Protein AF-A0A8J2T9N5-F1 (afdb_monomer_lite)

pLDDT: mean 73.43, std 16.18, range [31.66, 96.06]

Sequence (261 aa):
MRVSSAKEDLEKYGYVRDDDTFELPEDRPRGKMVYFAGVWIVTLEWVIHGGFSFPFLLLPSLWLIFFYEKMSIIDMVLIMLVHELYFMLIGFLTWTTTYELSYMCEDILKKVLEGVADADLSDGDVAWRKIAYKANLLRSRYEPFYSGSQCRRVFVREVVKPVEANSYKICYRHKEGRQGYGDFCVDKSNKILVQRAVNNYNKNPRVSETHAEDNGAEIPTPSSVLTVRNLLCFFAVIEVIVQMICVGLWYDPEIRRKAHQ

Structure (mmCIF, N/CA/C/O backbone):
data_AF-A0A8J2T9N5-F1
#
_entry.id   AF-A0A8J2T9N5-F1
#
loop_
_atom_site.group_PDB
_atom_site.id
_atom_site.type_symbol
_atom_site.label_atom_id
_atom_site.label_alt_id
_atom_site.label_comp_id
_atom_site.label_asym_id
_atom_site.label_entity_id
_atom_site.label_seq_id
_atom_site.pdbx_PDB_ins_code
_atom_site.Cartn_x
_atom_site.Cartn_y
_atom_site.Cartn_z
_atom_site.occupancy
_atom_site.B_iso_or_equiv
_atom_site.auth_seq_id
_atom_site.auth_comp_id
_atom_site.auth_asym_id
_atom_site.auth_atom_id
_atom_site.pdbx_PDB_model_num
ATOM 1 N N . MET A 1 1 ? -19.437 45.037 2.062 1.00 36.25 1 MET A N 1
ATOM 2 C CA . MET A 1 1 ? -19.114 43.885 1.193 1.00 36.25 1 MET A CA 1
ATOM 3 C C . MET A 1 1 ? -18.743 42.713 2.084 1.00 36.25 1 MET A C 1
ATOM 5 O O . MET A 1 1 ? -17.746 42.801 2.787 1.00 36.25 1 MET A O 1
ATOM 9 N N . ARG A 1 2 ? -19.597 41.683 2.153 1.00 32.22 2 ARG A N 1
ATOM 10 C CA . ARG A 1 2 ? -19.300 40.433 2.870 1.00 32.22 2 ARG A CA 1
ATOM 11 C C . ARG A 1 2 ? -18.356 39.608 2.008 1.00 32.22 2 ARG A C 1
ATOM 13 O O . ARG A 1 2 ? -18.688 39.310 0.868 1.00 32.22 2 ARG A O 1
ATOM 20 N N . VAL A 1 3 ? -17.208 39.252 2.565 1.00 40.59 3 VAL A N 1
ATOM 21 C CA . VAL A 1 3 ? -16.329 38.225 2.011 1.00 40.59 3 VAL A CA 1
ATOM 22 C C . VAL A 1 3 ? -16.942 36.883 2.417 1.00 40.59 3 VAL A C 1
ATOM 24 O O . VAL A 1 3 ? -16.758 36.443 3.550 1.00 40.59 3 VAL A O 1
ATOM 27 N N . SER A 1 4 ? -17.750 36.280 1.538 1.00 40.41 4 SER A N 1
ATOM 28 C CA . SER A 1 4 ? -18.239 34.908 1.718 1.00 40.41 4 SER A CA 1
ATOM 29 C C . SER A 1 4 ? -17.085 33.940 1.455 1.00 40.41 4 SER A C 1
ATOM 31 O O . SER A 1 4 ? -16.736 33.618 0.325 1.00 40.41 4 SER A O 1
ATOM 33 N N . SER A 1 5 ? -16.398 33.621 2.545 1.00 40.69 5 SER A N 1
ATOM 34 C CA . SER A 1 5 ? -15.847 32.316 2.896 1.00 40.69 5 SER A CA 1
ATOM 35 C C . SER A 1 5 ? -15.821 31.235 1.795 1.00 40.69 5 SER A C 1
ATOM 37 O O . SER A 1 5 ? -16.775 30.487 1.625 1.00 40.69 5 SER A O 1
ATOM 39 N N . ALA A 1 6 ? -14.642 30.992 1.210 1.00 45.41 6 ALA A N 1
ATOM 40 C CA . ALA A 1 6 ? -14.306 29.732 0.521 1.00 45.41 6 ALA A CA 1
ATOM 41 C C . ALA A 1 6 ? -14.442 28.477 1.425 1.00 45.41 6 ALA A C 1
ATOM 43 O O . ALA A 1 6 ? -14.307 27.343 0.970 1.00 45.41 6 ALA A O 1
ATOM 44 N N . LYS A 1 7 ? -14.696 28.678 2.726 1.00 40.88 7 LYS A N 1
ATOM 45 C CA . LYS A 1 7 ? -15.045 27.642 3.700 1.00 40.88 7 LYS A CA 1
ATOM 46 C C . LYS A 1 7 ? -16.514 27.204 3.569 1.00 40.88 7 LYS A C 1
ATOM 48 O O . LYS A 1 7 ? -16.787 26.038 3.814 1.00 40.88 7 LYS A O 1
ATOM 53 N N . GLU A 1 8 ? -17.421 28.091 3.141 1.00 38.88 8 GLU A N 1
ATOM 54 C CA . GLU A 1 8 ? -18.832 27.743 2.870 1.00 38.88 8 GLU A CA 1
ATOM 55 C C . GLU A 1 8 ? -18.965 26.909 1.584 1.00 38.88 8 GLU A C 1
ATOM 57 O O . GLU A 1 8 ? -19.809 26.019 1.500 1.00 38.88 8 GLU A O 1
ATOM 62 N N . ASP A 1 9 ? -18.076 27.117 0.609 1.00 33.59 9 ASP A N 1
ATOM 63 C CA . ASP A 1 9 ? -18.105 26.368 -0.654 1.00 33.59 9 ASP A CA 1
ATOM 64 C C . ASP A 1 9 ? -17.578 24.927 -0.521 1.00 33.59 9 ASP A C 1
ATOM 66 O O . ASP A 1 9 ? -17.985 24.046 -1.282 1.00 33.59 9 ASP A O 1
ATOM 70 N N . LEU A 1 10 ? -16.721 24.651 0.471 1.00 43.31 10 LEU A N 1
ATOM 71 C CA . LEU A 1 10 ? -16.249 23.293 0.782 1.00 43.31 10 LEU A CA 1
ATOM 72 C C . LEU A 1 10 ? -17.269 22.478 1.591 1.00 43.31 10 LEU A C 1
ATOM 74 O O . LEU A 1 10 ? -17.315 21.258 1.444 1.00 43.31 10 LEU A O 1
ATOM 78 N N . GLU A 1 11 ? -18.124 23.125 2.389 1.00 40.03 11 GLU A N 1
ATOM 79 C CA . GLU A 1 11 ? -19.228 22.451 3.093 1.00 40.03 11 GLU A CA 1
ATOM 80 C C . GLU A 1 11 ? -20.349 22.007 2.139 1.00 40.03 11 GLU A C 1
ATOM 82 O O . GLU A 1 11 ? -21.071 21.053 2.427 1.00 40.03 11 GLU A O 1
ATOM 87 N N . LYS A 1 12 ? -20.456 22.621 0.954 1.00 31.66 12 LYS A N 1
ATOM 88 C CA . LYS A 1 12 ? -21.505 22.307 -0.028 1.00 31.66 12 LYS A CA 1
ATOM 89 C C . LYS A 1 12 ? -21.291 20.992 -0.794 1.00 31.66 12 LYS A C 1
ATOM 91 O O . LYS A 1 12 ? -22.220 20.509 -1.436 1.00 31.66 12 LYS A O 1
ATOM 96 N N . TYR A 1 13 ? -20.106 20.383 -0.708 1.00 39.47 13 TYR A N 1
ATOM 97 C CA . TYR A 1 13 ? -19.820 19.072 -1.314 1.00 39.47 13 TYR A CA 1
ATOM 98 C C . TYR A 1 13 ? -20.003 17.887 -0.356 1.00 39.47 13 TYR A C 1
ATOM 100 O O . TYR A 1 13 ? -19.714 16.747 -0.720 1.00 39.47 13 TYR A O 1
ATOM 108 N N . GLY A 1 14 ? -20.557 18.121 0.836 1.00 38.50 14 GLY A N 1
ATOM 109 C CA . GLY A 1 14 ? -21.146 17.069 1.659 1.00 38.50 14 GLY A CA 1
ATOM 110 C C . GLY A 1 14 ? -22.472 16.606 1.062 1.00 38.50 14 GLY A C 1
ATOM 111 O O . GLY A 1 14 ? -23.532 16.896 1.609 1.00 38.50 14 GLY A O 1
ATOM 112 N N . TYR A 1 15 ? -22.435 15.917 -0.082 1.00 33.88 15 TYR A N 1
ATOM 113 C CA . TYR A 1 15 ? -23.596 15.173 -0.557 1.00 33.88 15 TYR A CA 1
ATOM 114 C C . TYR A 1 15 ? -23.937 14.161 0.541 1.00 33.88 15 TYR A C 1
ATOM 116 O O . TYR A 1 15 ? -23.160 13.240 0.803 1.00 33.88 15 TYR A O 1
ATOM 124 N N . VAL A 1 16 ? -25.066 14.365 1.223 1.00 40.50 16 VAL A N 1
ATOM 125 C CA . VAL A 1 16 ? -25.687 13.358 2.086 1.00 40.50 16 VAL A CA 1
ATOM 126 C C . VAL A 1 16 ? -26.150 12.249 1.146 1.00 40.50 16 VAL A C 1
ATOM 128 O O . VAL A 1 16 ? -27.266 12.252 0.637 1.00 40.50 16 VAL A O 1
ATOM 131 N N . ARG A 1 17 ? -25.208 11.372 0.800 1.00 42.66 17 ARG A N 1
ATOM 132 C CA . ARG A 1 17 ? -25.466 10.095 0.150 1.00 42.66 17 ARG A CA 1
ATOM 133 C C . ARG A 1 17 ? -26.239 9.273 1.172 1.00 42.66 17 ARG A C 1
ATOM 135 O O . ARG A 1 17 ? -25.797 9.197 2.318 1.00 42.66 17 ARG A O 1
ATOM 142 N N . ASP A 1 18 ? -27.393 8.751 0.768 1.00 39.16 18 ASP A N 1
ATOM 143 C CA . ASP A 1 18 ? -28.210 7.839 1.571 1.00 39.16 18 ASP A CA 1
ATOM 144 C C . ASP A 1 18 ? -27.295 6.842 2.304 1.00 39.16 18 ASP A C 1
ATOM 146 O O . ASP A 1 18 ? -26.401 6.261 1.678 1.00 39.16 18 ASP A O 1
ATOM 150 N N . ASP A 1 19 ? -27.484 6.687 3.621 1.00 49.34 19 ASP A N 1
ATOM 151 C CA . ASP A 1 19 ? -26.579 5.996 4.574 1.00 49.34 19 ASP A CA 1
ATOM 152 C C . ASP A 1 19 ? -26.359 4.496 4.233 1.00 49.34 19 ASP A C 1
ATOM 154 O O . ASP A 1 19 ? -25.530 3.823 4.847 1.00 49.34 19 ASP A O 1
ATOM 158 N N . ASP A 1 20 ? -27.028 4.003 3.184 1.00 51.78 20 ASP A N 1
ATOM 159 C CA . ASP A 1 20 ? -27.001 2.623 2.697 1.00 51.78 20 ASP A CA 1
ATOM 160 C C . ASP A 1 20 ? -26.169 2.401 1.416 1.00 51.78 20 ASP A C 1
ATOM 162 O O . ASP A 1 20 ? -25.975 1.257 1.006 1.00 51.78 20 ASP A O 1
ATOM 166 N N . THR A 1 21 ? -25.626 3.447 0.769 1.00 58.75 21 THR A N 1
ATOM 167 C CA . THR A 1 21 ? -24.806 3.286 -0.459 1.00 58.75 21 THR A CA 1
ATOM 168 C C . THR A 1 21 ? -23.447 3.986 -0.380 1.00 58.75 21 THR A C 1
ATOM 170 O O . THR A 1 21 ? -23.127 4.900 -1.141 1.00 58.75 21 THR A O 1
ATOM 173 N N . PHE A 1 22 ? -22.593 3.542 0.545 1.00 72.62 22 PHE A N 1
ATOM 174 C CA . PHE A 1 22 ? -21.178 3.930 0.558 1.00 72.62 22 PHE A CA 1
ATOM 175 C C . PHE A 1 22 ? -20.381 3.127 -0.482 1.00 72.62 22 PHE A C 1
ATOM 177 O O . PHE A 1 22 ? -20.233 1.907 -0.392 1.00 72.62 22 PHE A O 1
ATOM 184 N N . GLU A 1 23 ? -19.865 3.847 -1.475 1.00 85.94 23 GLU A N 1
ATOM 185 C CA . GLU A 1 23 ? -19.061 3.307 -2.571 1.00 85.94 23 GLU A CA 1
ATOM 186 C C . GLU A 1 23 ? -17.574 3.373 -2.214 1.00 85.94 23 GLU A C 1
ATOM 188 O O . GLU A 1 23 ? -17.035 4.443 -1.904 1.00 85.94 23 GLU A O 1
ATOM 193 N N . LEU A 1 24 ? -16.909 2.229 -2.273 1.00 87.62 24 LEU A N 1
ATOM 194 C CA . LEU A 1 24 ? -15.468 2.089 -2.133 1.00 87.62 24 LEU A CA 1
ATOM 195 C C . LEU A 1 24 ? -14.805 1.987 -3.513 1.00 87.62 24 LEU A C 1
ATOM 197 O O . LEU A 1 24 ? -15.474 1.729 -4.515 1.00 87.62 24 LEU A O 1
ATOM 201 N N . PRO A 1 25 ? -13.475 2.156 -3.600 1.00 85.38 25 PRO A N 1
ATOM 202 C CA . PRO A 1 25 ? -12.747 1.960 -4.852 1.00 85.38 25 PRO A CA 1
ATOM 203 C C . PRO A 1 25 ? -12.997 0.599 -5.514 1.00 85.38 25 PRO A C 1
ATOM 205 O O . PRO A 1 25 ? -12.910 0.500 -6.735 1.00 85.38 25 PRO A O 1
ATOM 208 N N . GLU A 1 26 ? -13.312 -0.442 -4.742 1.00 84.00 26 GLU A N 1
ATOM 209 C CA . GLU A 1 26 ? -13.671 -1.761 -5.271 1.00 84.00 26 GLU A CA 1
ATOM 210 C C . GLU A 1 26 ? -14.947 -1.783 -6.115 1.00 84.00 26 GLU A C 1
ATOM 212 O O . GLU A 1 26 ? -15.023 -2.558 -7.066 1.00 84.00 26 GLU A O 1
ATOM 217 N N . ASP A 1 27 ? -15.893 -0.886 -5.838 1.00 86.31 27 ASP A N 1
ATOM 218 C CA . ASP A 1 27 ? -17.178 -0.820 -6.537 1.00 86.31 27 ASP A CA 1
ATOM 219 C C . ASP A 1 27 ? -17.069 -0.056 -7.873 1.00 86.31 27 ASP A C 1
ATOM 221 O O . ASP A 1 27 ? -17.971 -0.100 -8.712 1.00 86.31 27 ASP A O 1
ATOM 225 N N . ARG A 1 28 ? -15.946 0.645 -8.100 1.00 84.31 28 ARG A N 1
ATOM 226 C CA . ARG A 1 28 ? -15.730 1.465 -9.297 1.00 84.31 28 ARG A CA 1
ATOM 227 C C . ARG A 1 28 ? -15.244 0.631 -10.482 1.00 84.31 28 ARG A C 1
ATOM 229 O O . ARG A 1 28 ? -14.341 -0.204 -10.335 1.00 84.31 28 ARG A O 1
ATOM 236 N N . PRO A 1 29 ? -15.702 0.928 -11.711 1.00 76.50 29 PRO A N 1
ATOM 237 C CA . PRO A 1 29 ? -15.145 0.309 -12.907 1.00 76.50 29 PRO A CA 1
ATOM 238 C C . PRO A 1 29 ? -13.651 0.641 -13.019 1.00 76.50 29 PRO A C 1
ATOM 240 O O . PRO A 1 29 ? -13.253 1.803 -12.969 1.00 76.50 29 PRO A O 1
ATOM 243 N N . ARG A 1 30 ? -12.807 -0.393 -13.171 1.00 74.81 30 ARG A N 1
ATOM 244 C CA . ARG A 1 30 ? -11.328 -0.289 -13.159 1.00 74.81 30 ARG A CA 1
ATOM 245 C C . ARG A 1 30 ? -10.743 0.277 -11.855 1.00 74.81 30 ARG A C 1
ATOM 247 O O . ARG A 1 30 ? -9.563 0.631 -11.826 1.00 74.81 30 ARG A O 1
ATOM 254 N N . GLY A 1 31 ? -11.526 0.318 -10.777 1.00 72.69 31 GLY A N 1
ATOM 255 C CA . GLY A 1 31 ? -11.154 0.956 -9.519 1.00 72.69 31 GLY A CA 1
ATOM 256 C C . GLY A 1 31 ? -9.869 0.401 -8.917 1.00 72.69 31 GLY A C 1
ATOM 257 O O . GLY A 1 31 ? -9.073 1.161 -8.386 1.00 72.69 31 GLY A O 1
ATOM 258 N N . LYS A 1 32 ? -9.586 -0.891 -9.120 1.00 76.44 32 LYS A N 1
ATOM 259 C CA . LYS A 1 32 ? -8.343 -1.536 -8.672 1.00 76.44 32 LYS A CA 1
ATOM 260 C C . LYS A 1 32 ? -7.095 -0.903 -9.293 1.00 76.44 32 LYS A C 1
ATOM 262 O O . LYS A 1 32 ? -6.184 -0.499 -8.581 1.00 76.44 32 LYS A O 1
ATOM 267 N N . MET A 1 33 ? -7.062 -0.778 -10.621 1.00 72.31 33 MET A N 1
ATOM 268 C CA . MET A 1 33 ? -5.912 -0.209 -11.333 1.00 72.31 33 MET A CA 1
ATOM 269 C C . MET A 1 33 ? -5.753 1.284 -11.032 1.00 72.31 33 MET A C 1
ATOM 271 O O . MET A 1 33 ? -4.644 1.741 -10.770 1.00 72.31 33 MET A O 1
ATOM 275 N N . VAL A 1 34 ? -6.865 2.026 -11.028 1.00 77.38 34 VAL A N 1
ATOM 276 C CA . VAL A 1 34 ? -6.880 3.468 -10.740 1.00 77.38 34 VAL A CA 1
ATOM 277 C C . VAL A 1 34 ? -6.414 3.746 -9.313 1.00 77.38 34 VAL A C 1
ATOM 279 O O . VAL A 1 34 ? -5.605 4.645 -9.106 1.00 77.38 34 VAL A O 1
ATOM 282 N N . TYR A 1 35 ? -6.862 2.943 -8.348 1.00 80.12 35 TYR A N 1
ATOM 283 C CA . TYR A 1 35 ? -6.445 3.034 -6.955 1.00 80.12 35 TYR A CA 1
ATOM 284 C C . TYR A 1 35 ? -4.931 2.851 -6.810 1.00 80.12 35 TYR A C 1
ATOM 286 O O . TYR A 1 35 ? -4.251 3.742 -6.305 1.00 80.12 35 TYR A O 1
ATOM 294 N N . PHE A 1 36 ? -4.373 1.741 -7.307 1.00 77.44 36 PHE A N 1
ATOM 295 C CA . PHE A 1 36 ? -2.941 1.465 -7.147 1.00 77.44 36 PHE A CA 1
ATOM 296 C C . PHE A 1 36 ? -2.065 2.470 -7.898 1.00 77.44 36 PHE A C 1
ATOM 298 O O . PHE A 1 36 ? -1.080 2.947 -7.339 1.00 77.44 36 PHE A O 1
ATOM 305 N N . ALA A 1 37 ? -2.429 2.835 -9.130 1.00 75.75 37 ALA A N 1
ATOM 306 C CA . ALA A 1 37 ? -1.701 3.852 -9.886 1.00 75.75 37 ALA A CA 1
ATOM 307 C C . ALA A 1 37 ? -1.764 5.222 -9.193 1.00 75.75 37 ALA A C 1
ATOM 309 O O . ALA A 1 37 ? -0.743 5.893 -9.063 1.00 75.75 37 ALA A O 1
ATOM 310 N N . GLY A 1 38 ? -2.941 5.615 -8.697 1.00 77.38 38 GLY A N 1
ATOM 311 C CA . GLY A 1 38 ? -3.137 6.871 -7.979 1.00 77.38 38 GLY A CA 1
ATOM 312 C C . GLY A 1 38 ? -2.298 6.943 -6.708 1.00 77.38 38 GLY A C 1
ATOM 313 O O . GLY A 1 38 ? -1.594 7.929 -6.497 1.00 77.38 38 GLY A O 1
ATOM 314 N N . VAL A 1 39 ? -2.299 5.881 -5.899 1.00 77.00 39 VAL A N 1
ATOM 315 C CA . VAL A 1 39 ? -1.463 5.830 -4.696 1.00 77.00 39 VAL A CA 1
ATOM 316 C C . VAL A 1 39 ? 0.018 5.901 -5.076 1.00 77.00 39 VAL A C 1
ATOM 318 O O . VAL A 1 39 ? 0.712 6.749 -4.532 1.00 77.00 39 VAL A O 1
ATOM 321 N N . TRP A 1 40 ? 0.488 5.109 -6.046 1.00 77.50 40 TRP A N 1
ATOM 322 C CA . TRP A 1 40 ? 1.894 5.107 -6.478 1.00 77.50 40 TRP A CA 1
ATOM 323 C C . TRP A 1 40 ? 2.386 6.480 -6.961 1.00 77.50 40 TRP A C 1
ATOM 325 O O . TRP A 1 40 ? 3.508 6.888 -6.651 1.00 77.50 40 TRP A O 1
ATOM 335 N N . ILE A 1 41 ? 1.533 7.219 -7.680 1.00 77.50 41 ILE A N 1
ATOM 336 C CA . ILE A 1 41 ? 1.821 8.578 -8.156 1.00 77.50 41 ILE A CA 1
ATOM 337 C C . ILE A 1 41 ? 1.881 9.566 -6.986 1.00 77.50 41 ILE A C 1
ATOM 339 O O . ILE A 1 41 ? 2.843 10.328 -6.857 1.00 77.50 41 ILE A O 1
ATOM 343 N N . VAL A 1 42 ? 0.861 9.562 -6.124 1.00 76.31 42 VAL A N 1
ATOM 344 C CA . VAL A 1 42 ? 0.709 10.551 -5.044 1.00 76.31 42 VAL A CA 1
ATOM 345 C C . VAL A 1 42 ? 1.757 10.369 -3.951 1.00 76.31 42 VAL A C 1
ATOM 347 O O . VAL A 1 42 ? 2.189 11.344 -3.335 1.00 76.31 42 VAL A O 1
ATOM 350 N N . THR A 1 43 ? 2.201 9.139 -3.714 1.00 71.50 43 THR A N 1
ATOM 351 C CA . THR A 1 43 ? 3.192 8.835 -2.681 1.00 71.50 43 THR A CA 1
ATOM 352 C C . THR A 1 43 ? 4.632 9.049 -3.140 1.00 71.50 43 THR A C 1
ATOM 354 O O . THR A 1 43 ? 5.545 8.876 -2.335 1.00 71.50 43 THR A O 1
ATOM 357 N N . LEU A 1 44 ? 4.831 9.484 -4.393 1.00 75.31 44 LEU A N 1
ATOM 358 C CA . LEU A 1 44 ? 6.130 9.755 -5.017 1.00 75.31 44 LEU A CA 1
ATOM 359 C C . LEU A 1 44 ? 7.071 8.542 -5.078 1.00 75.31 44 LEU A C 1
ATOM 361 O O . LEU A 1 44 ? 8.257 8.702 -5.347 1.00 75.31 44 LEU A O 1
ATOM 365 N N . GLU A 1 45 ? 6.569 7.321 -4.890 1.00 74.50 45 GLU A N 1
ATOM 366 C CA . GLU A 1 45 ? 7.391 6.105 -5.010 1.00 74.50 45 GLU A CA 1
ATOM 367 C C . GLU A 1 45 ? 7.898 5.917 -6.444 1.00 74.50 45 GLU A C 1
ATOM 369 O O . GLU A 1 45 ? 8.976 5.375 -6.676 1.00 74.50 45 GLU A O 1
ATOM 374 N N . TRP A 1 46 ? 7.160 6.442 -7.421 1.00 76.50 46 TRP A N 1
ATOM 375 C CA . TRP A 1 46 ? 7.590 6.493 -8.812 1.00 76.50 46 TRP A CA 1
ATOM 376 C C . TRP A 1 46 ? 8.876 7.308 -9.019 1.00 76.50 46 TRP A C 1
ATOM 378 O O . TRP A 1 46 ? 9.627 7.005 -9.939 1.00 76.50 46 TRP A O 1
ATOM 388 N N . VAL A 1 47 ? 9.180 8.293 -8.160 1.00 78.12 47 VAL A N 1
ATOM 389 C CA . VAL A 1 47 ? 10.400 9.119 -8.265 1.00 78.12 47 VAL A CA 1
ATOM 390 C C . VAL A 1 47 ? 11.648 8.279 -8.021 1.00 78.12 47 VAL A C 1
ATOM 392 O O . VAL A 1 47 ? 12.679 8.518 -8.640 1.00 78.12 47 VAL A O 1
ATOM 395 N N . ILE A 1 48 ? 11.557 7.267 -7.154 1.00 73.38 48 ILE A N 1
ATOM 396 C CA . ILE A 1 48 ? 12.648 6.316 -6.931 1.00 73.38 48 ILE A CA 1
ATOM 397 C C . ILE A 1 48 ? 12.917 5.566 -8.237 1.00 73.38 48 ILE A C 1
ATOM 399 O O . ILE A 1 48 ? 14.050 5.524 -8.704 1.00 73.38 48 ILE A O 1
ATOM 403 N N . HIS A 1 49 ? 11.874 5.030 -8.866 1.00 71.38 49 HIS A N 1
ATOM 404 C CA . HIS A 1 49 ? 12.017 4.226 -10.076 1.00 71.38 49 HIS A CA 1
ATOM 405 C C . HIS A 1 49 ? 12.425 5.046 -11.308 1.00 71.38 49 HIS A C 1
ATOM 407 O O . HIS A 1 49 ? 13.359 4.637 -11.991 1.00 71.38 49 HIS A O 1
ATOM 413 N N . GLY A 1 50 ? 11.811 6.210 -11.537 1.00 71.50 50 GLY A N 1
ATOM 414 C CA . GLY A 1 50 ? 12.176 7.117 -12.633 1.00 71.50 50 GLY A CA 1
ATOM 415 C C . GLY A 1 50 ? 13.511 7.845 -12.413 1.00 71.50 50 GLY A C 1
ATOM 416 O O . GLY A 1 50 ? 14.214 8.214 -13.347 1.00 71.50 50 GLY A O 1
ATOM 417 N N . GLY A 1 51 ? 13.918 8.044 -11.156 1.00 73.69 51 GLY A N 1
ATOM 418 C CA . GLY A 1 51 ? 15.241 8.578 -10.834 1.00 73.69 51 GLY A CA 1
ATOM 419 C C . GLY A 1 51 ? 16.348 7.548 -11.061 1.00 73.69 51 GLY A C 1
ATOM 420 O O . GLY A 1 51 ? 17.398 7.875 -11.614 1.00 73.69 51 GLY A O 1
ATOM 421 N N . PHE A 1 52 ? 16.116 6.295 -10.653 1.00 68.81 52 PHE A N 1
ATOM 422 C CA . PHE A 1 52 ? 17.078 5.210 -10.846 1.00 68.81 52 PHE A CA 1
ATOM 423 C C . PHE A 1 52 ? 17.154 4.713 -12.288 1.00 68.81 52 PHE A C 1
ATOM 425 O O . PHE A 1 52 ? 18.206 4.201 -12.652 1.00 68.81 52 PHE A O 1
ATOM 432 N N . SER A 1 53 ? 16.113 4.860 -13.110 1.00 71.25 53 SER A N 1
ATOM 433 C CA . SER A 1 53 ? 16.168 4.510 -14.535 1.00 71.25 53 SER A CA 1
ATOM 434 C C . SER A 1 53 ? 17.121 5.423 -15.305 1.00 71.25 53 SER A C 1
ATOM 436 O O . SER A 1 53 ? 17.889 4.939 -16.131 1.00 71.25 53 SER A O 1
ATOM 438 N N . PHE A 1 54 ? 17.162 6.721 -14.988 1.00 67.38 54 PHE A N 1
ATOM 439 C CA . PHE A 1 54 ? 17.888 7.721 -15.775 1.00 67.38 54 PHE A CA 1
ATOM 440 C C . PHE A 1 54 ? 19.357 7.354 -16.098 1.00 67.38 54 PHE A C 1
ATOM 442 O O . PHE A 1 54 ? 19.721 7.410 -17.272 1.00 67.38 54 PHE A O 1
ATOM 449 N N . PRO A 1 55 ? 20.210 6.899 -15.153 1.00 65.94 55 PRO A N 1
ATOM 450 C CA . PRO A 1 55 ? 21.580 6.476 -15.469 1.00 65.94 55 PRO A CA 1
ATOM 451 C C . PRO A 1 55 ? 21.657 5.230 -16.365 1.00 65.94 55 PRO A C 1
ATOM 453 O O . PRO A 1 55 ? 22.543 5.153 -17.218 1.00 65.94 55 PRO A O 1
ATOM 456 N N . PHE A 1 56 ? 20.732 4.276 -16.200 1.00 65.06 56 PHE A N 1
ATOM 457 C CA . PHE A 1 56 ? 20.658 3.072 -17.038 1.00 65.06 56 PHE A CA 1
ATOM 458 C C . PHE A 1 56 ? 20.200 3.388 -18.464 1.00 65.06 56 PHE A C 1
ATOM 460 O O . PHE A 1 56 ? 20.582 2.677 -19.384 1.00 65.06 56 PHE A O 1
ATOM 467 N N . LEU A 1 57 ? 19.434 4.465 -18.665 1.00 65.75 57 LEU A N 1
ATOM 468 C CA . LEU A 1 57 ? 18.959 4.899 -19.984 1.00 65.75 57 LEU A CA 1
ATOM 469 C C . LEU A 1 57 ? 19.935 5.825 -20.700 1.00 65.75 57 LEU A C 1
ATOM 471 O O . LEU A 1 57 ? 20.085 5.761 -21.924 1.00 65.75 57 LEU A O 1
ATOM 475 N N . LEU A 1 58 ? 20.600 6.696 -19.942 1.00 65.50 58 LEU A N 1
ATOM 476 C CA . LEU A 1 58 ? 21.487 7.709 -20.491 1.00 65.50 58 LEU A CA 1
ATOM 477 C C . LEU A 1 58 ? 22.757 7.079 -21.070 1.00 65.50 58 LEU A C 1
ATOM 479 O O . LEU A 1 58 ? 23.185 7.466 -22.151 1.00 65.50 58 LEU A O 1
ATOM 483 N N . LEU A 1 59 ? 23.354 6.095 -20.389 1.00 67.94 59 LEU A N 1
ATOM 484 C CA . LEU A 1 59 ? 24.637 5.515 -20.802 1.00 67.94 59 LEU A CA 1
ATOM 485 C C . LEU A 1 59 ? 24.569 4.767 -22.152 1.00 67.94 59 LEU A C 1
ATOM 487 O O . LEU A 1 59 ? 25.404 5.059 -23.012 1.00 67.94 59 LEU A O 1
ATOM 491 N N . PRO A 1 60 ? 23.586 3.882 -22.412 1.00 6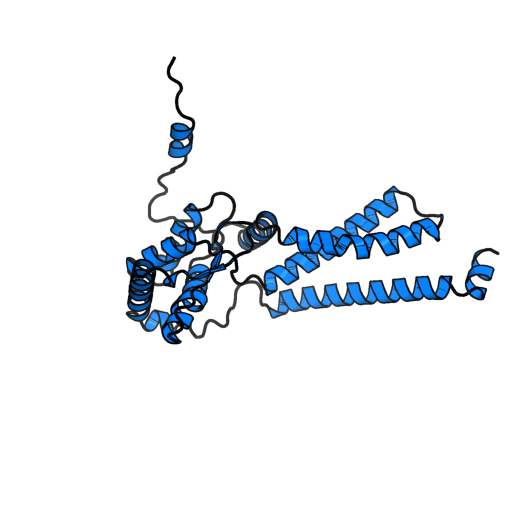6.38 60 PRO A N 1
ATOM 492 C CA . PRO A 1 60 ? 23.457 3.209 -23.707 1.00 66.38 60 PRO A CA 1
ATOM 493 C C . PRO A 1 60 ? 23.015 4.159 -24.826 1.00 66.38 60 PRO A C 1
ATOM 495 O O . PRO A 1 60 ? 23.497 4.053 -25.952 1.00 66.38 60 PRO A O 1
ATOM 498 N N . SER A 1 61 ? 22.148 5.131 -24.517 1.00 66.00 61 SER A N 1
ATOM 499 C CA . SER A 1 61 ? 21.690 6.130 -25.492 1.00 66.00 61 SER A CA 1
ATOM 500 C C . SER A 1 61 ? 22.823 7.068 -25.913 1.00 66.00 61 SER A C 1
ATOM 502 O O . SER A 1 61 ? 23.002 7.323 -27.100 1.00 66.00 61 SER A O 1
ATOM 504 N N . LEU A 1 62 ? 23.643 7.532 -24.962 1.00 64.62 62 LEU A N 1
ATOM 505 C CA . LEU A 1 62 ? 24.860 8.291 -25.257 1.00 64.62 62 LEU A CA 1
ATOM 506 C C . LEU A 1 62 ? 25.860 7.444 -26.047 1.00 64.62 62 LEU A C 1
ATOM 508 O O . LEU A 1 62 ? 26.458 7.953 -26.989 1.00 64.62 62 LEU A O 1
ATOM 512 N N . TRP A 1 63 ? 26.016 6.156 -25.725 1.00 66.19 63 TRP A N 1
ATOM 513 C CA . TRP A 1 63 ? 26.873 5.253 -26.499 1.00 66.19 63 TRP A CA 1
ATOM 514 C C . TRP A 1 63 ? 26.417 5.139 -27.961 1.00 66.19 63 TRP A C 1
ATOM 516 O O . TRP A 1 63 ? 27.238 5.284 -28.867 1.00 66.19 63 TRP A O 1
ATOM 526 N N . LEU A 1 64 ? 25.112 4.969 -28.202 1.00 64.50 64 LEU A N 1
ATOM 527 C CA . LEU A 1 64 ? 24.548 4.942 -29.553 1.00 64.50 64 LEU A CA 1
ATOM 528 C C . LEU A 1 64 ? 24.804 6.253 -30.311 1.00 64.50 64 LEU A C 1
ATOM 530 O O . LEU A 1 64 ? 25.112 6.203 -31.491 1.00 64.50 64 LEU A O 1
ATOM 534 N N . ILE A 1 65 ? 24.760 7.411 -29.652 1.00 62.28 65 ILE A N 1
ATOM 535 C CA . ILE A 1 65 ? 25.047 8.711 -30.288 1.00 62.28 65 ILE A CA 1
ATOM 536 C C . ILE A 1 65 ? 26.536 8.884 -30.591 1.00 62.28 65 ILE A C 1
ATOM 538 O O . ILE A 1 65 ? 26.896 9.331 -31.676 1.00 62.28 65 ILE A O 1
ATOM 542 N N . PHE A 1 66 ? 27.407 8.559 -29.631 1.00 60.88 66 PHE A N 1
ATOM 543 C CA . PHE A 1 66 ? 28.847 8.794 -29.760 1.00 60.88 66 PHE A CA 1
ATOM 544 C C . PHE A 1 66 ? 29.527 7.828 -30.732 1.00 60.88 66 PHE A C 1
ATOM 546 O O . PHE A 1 66 ? 30.562 8.176 -31.295 1.00 60.88 66 PHE A O 1
ATOM 553 N N . PHE A 1 67 ? 28.981 6.624 -30.917 1.00 58.16 67 PHE A N 1
ATOM 554 C CA . PHE A 1 67 ? 29.619 5.585 -31.730 1.00 58.16 67 PHE A CA 1
ATOM 555 C C . PHE A 1 67 ? 28.795 5.133 -32.936 1.00 58.16 67 PHE A C 1
ATOM 557 O O . PHE A 1 67 ? 29.371 4.632 -33.899 1.00 58.16 67 PHE A O 1
ATOM 564 N N . TYR A 1 68 ? 27.477 5.330 -32.920 1.00 61.69 68 TYR A N 1
ATOM 565 C CA . TYR A 1 68 ? 26.577 4.975 -34.012 1.00 61.69 68 TYR A CA 1
ATOM 566 C C . TYR A 1 68 ? 26.011 6.261 -34.632 1.00 61.69 68 TYR A C 1
ATOM 568 O O . TYR A 1 68 ? 24.868 6.648 -34.409 1.00 61.69 68 TYR A O 1
ATOM 576 N N . GLU A 1 69 ? 26.835 6.919 -35.451 1.00 59.69 69 GLU A N 1
ATOM 577 C CA . GLU A 1 69 ? 26.636 8.228 -36.115 1.00 59.69 69 GLU A CA 1
ATOM 578 C C . GLU A 1 69 ? 25.349 8.374 -36.976 1.00 59.69 69 GLU A C 1
ATOM 580 O O . GLU A 1 69 ? 25.162 9.364 -37.678 1.00 59.69 69 GLU A O 1
ATOM 585 N N . LYS A 1 70 ? 24.454 7.378 -36.961 1.00 63.50 70 LYS A N 1
ATOM 586 C CA . LYS A 1 70 ? 23.266 7.248 -37.816 1.00 63.50 70 LYS A CA 1
ATOM 587 C C . LYS A 1 70 ? 21.921 7.453 -37.114 1.00 63.50 70 LYS A C 1
ATOM 589 O O . LYS A 1 70 ? 20.906 7.420 -37.806 1.00 63.50 70 LYS A O 1
ATOM 594 N N . MET A 1 71 ? 21.865 7.637 -35.793 1.00 67.44 71 MET A N 1
ATOM 595 C CA . MET A 1 71 ? 20.582 7.861 -35.108 1.00 67.44 71 MET A CA 1
ATOM 596 C C . MET A 1 71 ? 20.206 9.338 -35.027 1.00 67.44 71 MET A C 1
ATOM 598 O O . MET A 1 71 ? 21.009 10.178 -34.621 1.00 67.44 71 MET A O 1
ATOM 602 N N . SER A 1 72 ? 18.958 9.653 -35.383 1.00 78.38 72 SER A N 1
ATOM 603 C CA . SER A 1 72 ? 18.424 10.998 -35.203 1.00 78.38 72 SER A CA 1
ATOM 604 C C . SER A 1 72 ? 18.119 11.276 -33.727 1.00 78.38 72 SER A C 1
ATOM 606 O O . SER A 1 72 ? 17.863 10.367 -32.934 1.00 78.38 72 SER A O 1
ATOM 608 N N . ILE A 1 73 ? 18.082 12.559 -33.356 1.00 77.19 73 ILE A N 1
ATOM 609 C CA . ILE A 1 73 ? 17.680 12.994 -32.007 1.00 77.19 73 ILE A CA 1
ATOM 610 C C . ILE A 1 73 ? 16.259 12.505 -31.674 1.00 77.19 73 ILE A C 1
ATOM 612 O O . ILE A 1 73 ? 15.974 12.178 -30.525 1.00 77.19 73 ILE A O 1
ATOM 616 N N . ILE A 1 74 ? 15.368 12.427 -32.669 1.00 80.56 74 ILE A N 1
ATOM 617 C CA . ILE A 1 74 ? 13.988 11.963 -32.476 1.00 80.56 74 ILE A CA 1
ATOM 618 C C . ILE A 1 74 ? 13.977 10.481 -32.093 1.00 80.56 74 ILE A C 1
ATOM 620 O O . ILE A 1 74 ? 13.324 10.113 -31.117 1.00 80.56 74 ILE A O 1
ATOM 624 N N . ASP A 1 75 ? 14.734 9.653 -32.814 1.00 77.31 75 ASP A N 1
ATOM 625 C CA . ASP A 1 75 ? 14.826 8.216 -32.537 1.00 77.31 75 ASP A CA 1
ATOM 626 C C . ASP A 1 75 ? 15.429 7.963 -31.151 1.00 77.31 75 ASP A C 1
ATOM 628 O O . ASP A 1 75 ? 14.928 7.137 -30.391 1.00 77.31 75 ASP A O 1
ATOM 632 N N . MET A 1 76 ? 16.443 8.747 -30.774 1.00 73.62 76 MET A N 1
ATOM 6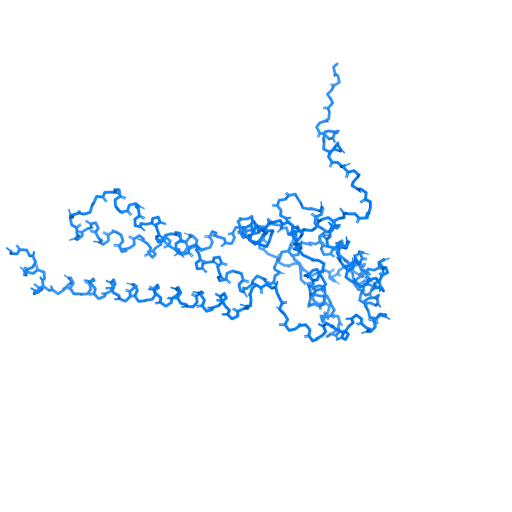33 C CA . MET A 1 76 ? 17.034 8.712 -29.436 1.00 73.62 76 MET A CA 1
ATOM 634 C C . MET A 1 76 ? 15.999 9.028 -28.350 1.00 73.62 76 MET A C 1
ATOM 636 O O . MET A 1 76 ? 15.873 8.281 -27.380 1.00 73.62 76 MET A O 1
ATOM 640 N N . VAL A 1 77 ? 15.254 10.126 -28.494 1.00 78.81 77 VAL A N 1
ATOM 641 C CA . VAL A 1 77 ? 14.229 10.520 -27.516 1.00 78.81 77 VAL A CA 1
ATOM 642 C C . VAL A 1 77 ? 13.141 9.455 -27.412 1.00 78.81 77 VAL A C 1
ATOM 644 O O . VAL A 1 77 ? 12.708 9.142 -26.305 1.00 78.81 77 VAL A O 1
ATOM 647 N N . LEU A 1 78 ? 12.734 8.858 -28.534 1.00 81.81 78 LEU A N 1
ATOM 648 C CA . LEU A 1 78 ? 11.743 7.786 -28.549 1.00 81.81 78 LEU A CA 1
ATOM 649 C C . LEU A 1 78 ? 12.245 6.543 -27.804 1.00 81.81 78 LEU A C 1
ATOM 651 O O . LEU A 1 78 ? 11.520 5.997 -26.975 1.00 81.81 78 LEU A O 1
ATOM 655 N N . ILE A 1 79 ? 13.488 6.124 -28.056 1.00 77.44 79 ILE A N 1
ATOM 656 C CA . ILE A 1 79 ? 14.124 4.996 -27.365 1.00 77.44 79 ILE A CA 1
ATOM 657 C C . ILE A 1 79 ? 14.177 5.272 -25.863 1.00 77.44 79 ILE A C 1
ATOM 659 O O . ILE A 1 79 ? 13.685 4.455 -25.087 1.00 77.44 79 ILE A O 1
ATOM 663 N N . MET A 1 80 ? 14.683 6.434 -25.444 1.00 76.31 80 MET A N 1
ATOM 664 C CA . MET A 1 80 ? 14.728 6.803 -24.026 1.00 76.31 80 MET A CA 1
ATOM 665 C C . MET A 1 80 ? 13.336 6.798 -23.387 1.00 76.31 80 MET A C 1
ATOM 667 O O . MET A 1 80 ? 13.181 6.278 -22.287 1.00 76.31 80 MET A O 1
ATOM 671 N N . LEU A 1 81 ? 12.315 7.315 -24.076 1.00 82.50 81 LEU A N 1
ATOM 672 C CA . LEU A 1 81 ? 10.939 7.330 -23.578 1.00 82.50 81 LEU A CA 1
ATOM 673 C C . LEU A 1 81 ? 10.377 5.912 -23.404 1.00 82.50 81 LEU A C 1
ATOM 675 O O . LEU A 1 81 ? 9.755 5.622 -22.385 1.00 82.50 81 LEU A O 1
ATOM 679 N N . VAL A 1 82 ? 10.596 5.022 -24.377 1.00 82.25 82 VAL A N 1
ATOM 680 C CA . VAL A 1 82 ? 10.150 3.621 -24.300 1.00 82.25 82 VAL A CA 1
ATOM 681 C C . VAL A 1 82 ? 10.801 2.914 -23.117 1.00 82.25 82 VAL A C 1
ATOM 683 O O . VAL A 1 82 ? 10.108 2.230 -22.362 1.00 82.25 82 VAL A O 1
ATOM 686 N N . HIS A 1 83 ? 12.104 3.105 -22.918 1.00 77.94 83 HIS A N 1
ATOM 687 C CA . HIS A 1 83 ? 12.795 2.467 -21.806 1.00 77.94 83 HIS A CA 1
ATOM 688 C C . HIS A 1 83 ? 12.398 3.091 -20.460 1.00 77.94 83 HIS A C 1
ATOM 690 O O . HIS A 1 83 ? 12.233 2.370 -19.483 1.00 77.94 83 HIS A O 1
ATOM 696 N N . GLU A 1 84 ? 12.152 4.400 -20.394 1.00 80.19 84 GLU A N 1
ATOM 697 C CA . GLU A 1 84 ? 11.632 5.042 -19.184 1.00 80.19 84 GLU A CA 1
ATOM 698 C C . GLU A 1 84 ? 10.269 4.461 -18.800 1.00 80.19 84 GLU A C 1
ATOM 700 O O . GLU A 1 84 ? 10.074 4.024 -17.668 1.00 80.19 84 GLU A O 1
ATOM 705 N N . LEU A 1 85 ? 9.347 4.342 -19.759 1.00 84.12 85 LEU A N 1
ATOM 706 C CA . LEU A 1 85 ? 8.053 3.691 -19.537 1.00 84.12 85 LEU A CA 1
ATOM 707 C C . LEU A 1 85 ? 8.212 2.229 -19.092 1.00 84.12 85 LEU A C 1
ATOM 709 O O . LEU A 1 85 ? 7.457 1.758 -18.240 1.00 84.12 85 LEU A O 1
ATOM 713 N N . TYR A 1 86 ? 9.206 1.523 -19.629 1.00 83.19 86 TYR A N 1
ATOM 714 C CA . TYR A 1 86 ? 9.528 0.149 -19.262 1.00 83.19 86 TYR A CA 1
ATOM 715 C C . TYR A 1 86 ? 10.021 0.016 -17.812 1.00 83.19 86 TYR A C 1
ATOM 717 O O . TYR A 1 86 ? 9.493 -0.798 -17.049 1.00 83.19 86 TYR A O 1
ATOM 725 N N . PHE A 1 87 ? 10.973 0.851 -17.388 1.00 80.75 87 PHE A N 1
ATOM 726 C CA . PHE A 1 87 ? 11.448 0.876 -16.002 1.00 80.75 87 PHE A CA 1
ATOM 727 C C . PHE A 1 87 ? 10.369 1.355 -15.033 1.00 80.75 87 PHE A C 1
ATOM 729 O O . PHE A 1 87 ? 10.246 0.805 -13.938 1.00 80.75 87 PHE A O 1
ATOM 736 N N . MET A 1 88 ? 9.538 2.311 -15.446 1.00 84.19 88 MET A N 1
ATOM 737 C CA . MET A 1 88 ? 8.380 2.755 -14.675 1.00 84.19 88 MET A CA 1
ATOM 738 C C . MET A 1 88 ? 7.364 1.626 -14.493 1.00 84.19 88 MET A C 1
ATOM 740 O O . MET A 1 88 ? 6.838 1.457 -13.396 1.00 84.19 88 MET A O 1
ATOM 744 N N . LEU A 1 89 ? 7.142 0.788 -15.510 1.00 84.94 89 LEU A N 1
ATOM 745 C CA . LEU A 1 89 ? 6.298 -0.400 -15.392 1.00 84.94 89 LEU A CA 1
ATOM 746 C C . LEU A 1 89 ? 6.897 -1.435 -14.426 1.00 84.94 89 LEU A C 1
ATOM 748 O O . LEU A 1 89 ? 6.183 -1.935 -13.558 1.00 84.94 89 LEU A O 1
ATOM 752 N N . ILE A 1 90 ? 8.197 -1.733 -14.523 1.00 83.62 90 ILE A N 1
ATOM 753 C CA . ILE A 1 90 ? 8.887 -2.624 -13.571 1.00 83.62 90 ILE A CA 1
ATOM 754 C C . ILE A 1 90 ? 8.789 -2.068 -12.148 1.00 83.62 90 ILE A C 1
ATOM 756 O O . ILE A 1 90 ? 8.507 -2.820 -11.211 1.00 83.62 90 ILE A O 1
ATOM 760 N N . GLY A 1 91 ? 8.995 -0.762 -11.983 1.00 82.12 91 GLY A N 1
ATOM 761 C CA . GLY A 1 91 ? 8.890 -0.058 -10.712 1.00 82.12 91 GLY A CA 1
ATOM 762 C C . GLY A 1 91 ? 7.493 -0.155 -10.117 1.00 82.12 91 GLY A C 1
ATOM 763 O O . GLY A 1 91 ? 7.342 -0.590 -8.979 1.00 82.12 91 GLY A O 1
ATOM 764 N N . PHE A 1 92 ? 6.464 0.138 -10.913 1.00 82.44 92 PHE A N 1
ATOM 765 C CA . PHE A 1 92 ? 5.068 -0.019 -10.518 1.00 82.44 92 PHE A CA 1
ATOM 766 C C . PHE A 1 92 ? 4.766 -1.457 -10.088 1.00 82.44 92 PHE A C 1
ATOM 768 O O . PHE A 1 92 ? 4.255 -1.672 -8.993 1.00 82.44 92 PHE A O 1
ATOM 775 N N . LEU A 1 93 ? 5.138 -2.461 -10.888 1.00 81.25 93 LEU A N 1
ATOM 776 C CA . LEU A 1 93 ? 4.896 -3.867 -10.554 1.00 81.25 93 LEU A CA 1
ATOM 777 C C . LEU A 1 93 ? 5.650 -4.287 -9.285 1.00 81.25 93 LEU A C 1
ATOM 779 O O . LEU A 1 93 ? 5.081 -4.944 -8.416 1.00 81.25 93 LEU A O 1
ATOM 783 N N . THR A 1 94 ? 6.903 -3.861 -9.130 1.00 78.06 94 THR A N 1
ATOM 784 C CA . THR A 1 94 ? 7.694 -4.095 -7.913 1.00 78.06 94 THR A CA 1
ATOM 785 C C . THR A 1 94 ? 7.001 -3.489 -6.702 1.00 78.06 94 THR A C 1
ATOM 787 O O . THR A 1 94 ? 6.749 -4.195 -5.724 1.00 78.06 94 THR A O 1
ATOM 790 N N . TRP A 1 95 ? 6.601 -2.224 -6.809 1.00 77.75 95 TRP A N 1
ATOM 791 C CA . TRP A 1 95 ? 5.872 -1.531 -5.765 1.00 77.75 95 TRP A CA 1
ATOM 792 C C . TRP A 1 95 ? 4.570 -2.252 -5.425 1.00 77.75 95 TRP A C 1
ATOM 794 O O . TRP A 1 95 ? 4.350 -2.496 -4.248 1.00 77.75 95 TRP A O 1
ATOM 804 N N . THR A 1 96 ? 3.772 -2.703 -6.404 1.00 72.38 96 THR A N 1
ATOM 805 C CA . THR A 1 96 ? 2.524 -3.446 -6.133 1.00 72.38 96 THR A CA 1
ATOM 806 C C . THR A 1 96 ? 2.754 -4.753 -5.374 1.00 72.38 96 THR A C 1
ATOM 808 O O . THR A 1 96 ? 1.924 -5.113 -4.547 1.00 72.38 96 THR A O 1
ATOM 811 N N . THR A 1 97 ? 3.889 -5.439 -5.582 1.00 65.56 97 THR A N 1
ATOM 812 C CA . THR A 1 97 ? 4.233 -6.652 -4.811 1.00 65.56 97 THR A CA 1
ATOM 813 C C . THR A 1 97 ? 4.664 -6.361 -3.376 1.00 65.56 97 THR A C 1
ATOM 815 O O . THR A 1 97 ? 4.552 -7.223 -2.512 1.00 65.56 97 THR A O 1
ATOM 818 N N . THR A 1 98 ? 5.147 -5.149 -3.115 1.00 62.41 98 THR A N 1
ATOM 819 C CA . THR A 1 98 ? 5.506 -4.665 -1.774 1.00 62.41 98 THR A CA 1
ATOM 820 C C . THR A 1 98 ? 4.450 -3.735 -1.187 1.00 62.41 98 THR A C 1
ATOM 822 O O . THR A 1 98 ? 4.635 -3.218 -0.085 1.00 62.41 98 THR A O 1
ATOM 825 N N . TYR A 1 99 ? 3.364 -3.483 -1.929 1.00 59.41 99 TYR A N 1
ATOM 826 C CA . TYR A 1 99 ? 2.303 -2.560 -1.566 1.00 59.41 99 TYR A CA 1
ATOM 827 C C . TYR A 1 99 ? 1.419 -3.240 -0.538 1.00 59.41 99 TYR A C 1
ATOM 829 O O . TYR A 1 99 ? 0.304 -3.697 -0.760 1.00 59.41 99 TYR A O 1
ATOM 837 N N . GLU A 1 100 ? 1.988 -3.309 0.641 1.00 55.12 100 GLU A N 1
ATOM 838 C CA . GLU A 1 100 ? 1.358 -3.764 1.840 1.00 55.12 100 GLU A CA 1
ATOM 839 C C . GLU A 1 100 ? 1.644 -2.691 2.885 1.00 55.12 100 GLU A C 1
ATOM 841 O O . GLU A 1 100 ? 2.286 -2.893 3.904 1.00 55.12 100 GLU A O 1
ATOM 846 N N . LEU A 1 101 ? 1.055 -1.524 2.623 1.00 52.62 101 LEU A N 1
ATOM 847 C CA . LEU A 1 101 ? 0.579 -0.606 3.648 1.00 52.62 101 LEU A CA 1
ATOM 848 C C . LEU A 1 101 ? 1.600 0.165 4.488 1.00 52.62 101 LEU A C 1
ATOM 850 O O . LEU A 1 101 ? 1.541 0.220 5.711 1.00 52.62 101 LEU A O 1
ATOM 854 N N . SER A 1 102 ? 2.449 0.925 3.811 1.00 48.56 102 SER A N 1
ATOM 855 C CA . SER A 1 102 ? 3.272 1.927 4.484 1.00 48.56 102 SER A CA 1
ATOM 856 C C . SER A 1 102 ? 2.579 3.293 4.657 1.00 48.56 102 SER A C 1
ATOM 858 O O . SER A 1 102 ? 3.220 4.203 5.162 1.00 48.56 102 SER A O 1
ATOM 860 N N . TYR A 1 103 ? 1.299 3.484 4.291 1.00 55.78 103 TYR A N 1
ATOM 861 C CA . TYR A 1 103 ? 0.644 4.816 4.242 1.00 55.78 103 TYR A CA 1
ATOM 862 C C . TYR A 1 103 ? -0.404 5.097 5.322 1.00 55.78 103 TYR A C 1
ATOM 864 O O . TYR A 1 103 ? -1.141 6.076 5.218 1.00 55.78 103 TYR A O 1
ATOM 872 N N . MET A 1 104 ? -0.485 4.278 6.371 1.00 69.69 104 MET A N 1
ATOM 873 C CA . MET A 1 104 ? -1.358 4.590 7.502 1.00 69.69 104 MET A CA 1
ATOM 874 C C . MET A 1 104 ? -0.798 5.815 8.236 1.00 69.69 104 MET A C 1
ATOM 876 O O . MET A 1 104 ? 0.183 5.727 8.976 1.00 69.69 104 MET A O 1
ATOM 880 N N . CYS A 1 105 ? -1.376 6.985 7.971 1.00 79.69 105 CYS A N 1
ATOM 881 C CA . CYS A 1 105 ? -1.130 8.167 8.784 1.00 79.69 105 CYS A CA 1
ATOM 882 C C . CYS A 1 105 ? -1.850 8.052 10.128 1.00 79.69 105 CYS A C 1
ATOM 884 O O . CYS A 1 105 ? -2.801 7.283 10.270 1.00 79.69 105 CYS A O 1
ATOM 886 N N . GLU A 1 106 ? -1.406 8.846 11.099 1.00 85.44 106 GLU A N 1
ATOM 887 C CA . GLU A 1 106 ? -1.933 8.842 12.469 1.00 85.44 106 GLU A CA 1
ATOM 888 C C . GLU A 1 106 ? -3.457 8.963 12.534 1.00 85.44 106 GLU A C 1
ATOM 890 O O . GLU A 1 106 ? -4.126 8.228 13.252 1.00 85.44 106 GLU A O 1
ATOM 895 N N . ASP A 1 107 ? -4.011 9.887 11.759 1.00 87.69 107 ASP A N 1
ATOM 896 C CA . ASP A 1 107 ? -5.432 10.202 11.721 1.00 87.69 107 ASP A CA 1
ATOM 897 C C . ASP A 1 107 ? -6.259 9.104 11.047 1.00 87.69 107 ASP A C 1
ATOM 899 O O . ASP A 1 107 ? -7.339 8.778 11.533 1.00 87.69 107 ASP A O 1
ATOM 903 N N . ILE A 1 108 ? -5.734 8.485 9.986 1.00 89.00 108 ILE A N 1
ATOM 904 C CA . ILE A 1 108 ? -6.346 7.313 9.346 1.00 89.00 108 ILE A CA 1
ATOM 905 C C . ILE A 1 108 ? -6.379 6.147 10.336 1.00 89.00 108 ILE A C 1
ATOM 907 O O . ILE A 1 108 ? -7.436 5.555 10.547 1.00 89.00 108 ILE A O 1
ATOM 911 N N . LEU A 1 109 ? -5.242 5.843 10.973 1.00 90.19 109 LEU A N 1
ATOM 912 C CA . LEU A 1 109 ? -5.143 4.785 11.976 1.00 90.19 109 LEU A CA 1
ATOM 913 C C . LEU A 1 109 ? -6.118 5.045 13.127 1.00 90.19 109 LEU A C 1
ATOM 915 O O . LEU A 1 109 ? -6.928 4.181 13.452 1.00 90.19 109 LEU A O 1
ATOM 919 N N . LYS A 1 110 ? -6.106 6.255 13.690 1.00 91.75 110 LYS A N 1
ATOM 920 C CA . LYS A 1 110 ? -7.025 6.651 14.758 1.00 91.75 110 LYS A CA 1
ATOM 921 C C . LYS A 1 110 ? -8.484 6.480 14.340 1.00 91.75 110 LYS A C 1
ATOM 923 O O . LYS A 1 110 ? -9.264 5.932 15.112 1.00 91.75 110 LYS A O 1
ATOM 928 N N . LYS A 1 111 ? -8.848 6.873 13.115 1.00 93.62 111 LYS A N 1
ATOM 929 C CA . LYS A 1 111 ? -10.223 6.746 12.617 1.00 93.62 111 LYS A CA 1
ATOM 930 C C . LYS A 1 111 ? -10.664 5.298 12.455 1.00 93.62 111 LYS A C 1
ATOM 932 O O . LYS A 1 111 ? -11.808 4.977 12.768 1.00 93.62 111 LYS A O 1
ATOM 937 N N . VAL A 1 112 ? -9.762 4.430 12.001 1.00 93.62 112 VAL A N 1
ATOM 938 C CA . VAL A 1 112 ? -10.005 2.985 11.942 1.00 93.62 112 VAL A CA 1
ATOM 939 C C . VAL A 1 112 ? -10.186 2.422 13.350 1.00 93.62 112 VAL A C 1
ATOM 941 O O . VAL A 1 112 ? -11.149 1.702 13.581 1.00 93.62 112 VAL A O 1
ATOM 944 N N . LEU A 1 113 ? -9.324 2.784 14.304 1.00 95.00 113 LEU A N 1
ATOM 945 C CA . LEU A 1 113 ? -9.418 2.312 15.689 1.00 95.00 113 LEU A CA 1
ATOM 946 C C . LEU A 1 113 ? -10.724 2.746 16.369 1.00 95.00 113 LEU A C 1
ATOM 948 O O . LEU A 1 113 ? -11.374 1.917 16.997 1.00 95.00 113 LEU A O 1
ATOM 952 N N . GLU A 1 114 ? -11.123 4.013 16.226 1.00 95.56 114 GLU A N 1
ATOM 953 C CA . GLU A 1 114 ? -12.422 4.521 16.695 1.00 95.56 114 GLU A CA 1
ATOM 954 C C . GLU A 1 114 ? -13.575 3.748 16.041 1.00 95.56 114 GLU A C 1
ATOM 956 O O . GLU A 1 114 ? -14.468 3.258 16.727 1.00 95.56 114 GLU A O 1
ATOM 961 N N . GLY A 1 115 ? -13.515 3.560 14.719 1.00 93.81 115 GLY A N 1
ATOM 962 C CA . GLY A 1 115 ? -14.517 2.803 13.974 1.00 93.81 115 GLY A CA 1
ATOM 963 C C . GLY A 1 115 ? -14.658 1.360 14.459 1.00 93.81 115 GLY A C 1
ATOM 964 O O . GLY A 1 115 ? -15.773 0.901 14.669 1.00 93.81 115 GLY A O 1
ATOM 965 N N . VAL A 1 116 ? -13.547 0.657 14.681 1.00 94.25 116 VAL A N 1
ATOM 966 C CA . VAL A 1 116 ? -13.548 -0.729 15.177 1.00 94.25 116 VAL A CA 1
ATOM 967 C C . VAL A 1 116 ? -13.985 -0.806 16.641 1.00 94.25 116 VAL A C 1
ATOM 969 O O . VAL A 1 116 ? -14.638 -1.771 17.027 1.00 94.25 116 VAL A O 1
ATOM 972 N N . ALA A 1 117 ? -13.632 0.181 17.465 1.00 93.75 117 ALA A N 1
ATOM 973 C CA . ALA A 1 117 ? -14.003 0.214 18.876 1.00 93.75 117 ALA A CA 1
ATOM 974 C C . ALA A 1 117 ? -15.515 0.381 19.095 1.00 93.75 117 ALA A C 1
ATOM 976 O O . ALA A 1 117 ? -16.035 -0.179 20.062 1.00 93.75 117 ALA A O 1
ATOM 977 N N . ASP A 1 118 ? -16.188 1.117 18.205 1.00 92.56 118 ASP A N 1
ATOM 978 C CA . ASP A 1 118 ? -17.598 1.496 18.355 1.00 92.56 118 ASP A CA 1
ATOM 979 C C . ASP A 1 118 ? -18.556 0.706 17.439 1.00 92.56 118 ASP A C 1
ATOM 981 O O . ASP A 1 118 ? -19.766 0.729 17.658 1.00 92.56 118 ASP A O 1
ATOM 985 N N . ALA A 1 119 ? -18.053 0.019 16.406 1.00 88.69 119 ALA A N 1
ATOM 986 C CA . ALA A 1 119 ? -18.890 -0.733 15.470 1.00 88.69 119 ALA A CA 1
ATOM 987 C C . ALA A 1 119 ? -19.398 -2.065 16.042 1.00 88.69 119 ALA A C 1
ATOM 989 O O . ALA A 1 119 ? -18.691 -2.767 16.774 1.00 88.69 119 ALA A O 1
ATOM 990 N N . ASP A 1 120 ? -20.595 -2.461 15.604 1.00 87.00 120 ASP A N 1
ATOM 991 C CA . ASP A 1 120 ? -21.040 -3.846 15.700 1.00 87.00 120 ASP A CA 1
ATOM 992 C C . ASP A 1 120 ? -20.386 -4.663 14.578 1.00 87.00 120 ASP A C 1
ATOM 994 O O . ASP A 1 120 ? -20.743 -4.573 13.406 1.00 87.00 120 ASP A O 1
ATOM 998 N N . LEU A 1 121 ? -19.367 -5.441 14.938 1.00 85.25 121 LEU A N 1
ATOM 999 C CA . LEU A 1 121 ? -18.635 -6.276 13.985 1.00 85.25 121 LEU A CA 1
ATOM 1000 C C . LEU A 1 121 ? -19.372 -7.581 13.648 1.00 85.25 121 LEU A C 1
ATOM 1002 O O . LEU A 1 121 ? -18.840 -8.384 12.879 1.00 85.25 121 LEU A O 1
ATOM 1006 N N . SER A 1 122 ? -20.556 -7.829 14.223 1.00 77.56 122 SER A N 1
ATOM 1007 C CA . SER A 1 122 ? -21.380 -8.988 13.856 1.00 77.56 122 SER A CA 1
ATOM 1008 C C . SER A 1 122 ? -21.917 -8.895 12.422 1.00 77.56 122 SER A C 1
ATOM 1010 O O . SER A 1 122 ? -22.102 -9.931 11.786 1.00 77.56 122 SER A O 1
ATOM 1012 N N . ASP A 1 123 ? -22.007 -7.678 11.871 1.00 72.06 123 ASP A N 1
ATOM 1013 C CA . ASP A 1 123 ? -22.370 -7.388 10.475 1.00 72.06 123 ASP A CA 1
ATOM 1014 C C . ASP A 1 123 ? -21.267 -7.741 9.451 1.00 72.06 123 ASP A C 1
ATOM 1016 O O . ASP A 1 123 ? -21.405 -7.485 8.251 1.00 72.06 123 ASP A O 1
ATOM 1020 N N . GLY A 1 124 ? -20.143 -8.313 9.902 1.00 77.69 124 GLY A N 1
ATOM 1021 C CA . GLY A 1 124 ? -19.080 -8.827 9.039 1.00 77.69 124 GLY A CA 1
ATOM 1022 C C . GLY A 1 124 ? -18.522 -7.773 8.078 1.00 77.69 124 GLY A C 1
ATOM 1023 O O . GLY A 1 124 ? -18.032 -6.722 8.499 1.00 77.69 124 GLY A O 1
ATOM 1024 N N . ASP A 1 125 ? -18.572 -8.062 6.777 1.00 80.06 125 ASP A N 1
ATOM 1025 C CA . ASP A 1 125 ? -17.972 -7.232 5.724 1.00 80.06 125 ASP A CA 1
ATOM 1026 C C . ASP A 1 125 ? -18.588 -5.829 5.619 1.00 80.06 125 ASP A C 1
ATOM 1028 O O . ASP A 1 125 ? -17.891 -4.874 5.261 1.00 80.06 125 ASP A O 1
ATOM 1032 N N . VAL A 1 126 ? -19.862 -5.663 5.987 1.00 85.94 126 VAL A N 1
ATOM 1033 C CA . VAL A 1 126 ? -20.557 -4.365 5.933 1.00 85.94 126 VAL A CA 1
ATOM 1034 C C . VAL A 1 126 ? -19.932 -3.375 6.917 1.00 85.94 126 VAL A C 1
ATOM 1036 O O . VAL A 1 126 ? -19.631 -2.235 6.545 1.00 85.94 126 VAL A O 1
ATOM 1039 N N . ALA A 1 127 ? -19.651 -3.821 8.146 1.00 89.50 127 ALA A N 1
ATOM 1040 C CA . ALA A 1 127 ? -19.002 -3.000 9.165 1.00 89.50 127 ALA A CA 1
ATOM 1041 C C . ALA A 1 127 ? -17.617 -2.527 8.697 1.00 89.50 127 ALA A C 1
ATOM 1043 O O . ALA A 1 127 ? -17.287 -1.340 8.787 1.00 89.50 127 ALA A O 1
ATOM 1044 N N . TRP A 1 128 ? -16.826 -3.431 8.114 1.00 90.94 128 TRP A N 1
ATOM 1045 C CA . TRP A 1 128 ? -15.493 -3.108 7.605 1.00 90.94 128 TRP A CA 1
ATOM 1046 C C . TRP A 1 128 ? -15.517 -2.163 6.412 1.00 90.94 128 TRP A C 1
ATOM 1048 O O . TRP A 1 128 ? -14.687 -1.254 6.342 1.00 90.94 128 TRP A O 1
ATOM 1058 N N . ARG A 1 129 ? -16.480 -2.313 5.499 1.00 91.31 129 ARG A N 1
ATOM 1059 C CA . ARG A 1 129 ? -16.661 -1.366 4.396 1.00 91.31 129 ARG A CA 1
ATOM 1060 C C . ARG A 1 129 ? -17.029 0.032 4.907 1.00 91.31 129 ARG A C 1
ATOM 1062 O O . ARG A 1 129 ? -16.456 1.013 4.435 1.00 91.31 129 ARG A O 1
ATOM 1069 N N . LYS A 1 130 ? -17.895 0.141 5.923 1.00 91.38 130 LYS A N 1
ATOM 1070 C CA . LYS A 1 130 ? -18.255 1.432 6.541 1.00 91.38 130 LYS A CA 1
ATOM 1071 C C . LYS A 1 130 ? -17.056 2.092 7.231 1.00 91.38 130 LYS A C 1
ATOM 1073 O O . LYS A 1 130 ? -16.869 3.304 7.110 1.00 91.38 130 LYS A O 1
ATOM 1078 N N . ILE A 1 131 ? -16.224 1.312 7.924 1.00 92.00 131 ILE A N 1
ATOM 1079 C CA . ILE A 1 131 ? -14.983 1.801 8.550 1.00 92.00 131 ILE A CA 1
ATOM 1080 C C . ILE A 1 131 ? -13.999 2.296 7.481 1.00 92.00 131 ILE A C 1
ATOM 1082 O O . ILE A 1 131 ? -13.511 3.423 7.582 1.00 92.00 131 ILE A O 1
ATOM 1086 N N . ALA A 1 132 ? -13.763 1.498 6.434 1.00 90.88 132 ALA A N 1
ATOM 1087 C CA . ALA A 1 132 ? -12.890 1.855 5.318 1.00 90.88 132 ALA A CA 1
ATOM 1088 C C . ALA A 1 132 ? -13.348 3.150 4.634 1.00 90.88 132 ALA A C 1
ATOM 1090 O O . ALA A 1 132 ? -12.553 4.066 4.438 1.00 90.88 132 ALA A O 1
ATOM 1091 N N . TYR A 1 133 ? -14.648 3.267 4.351 1.00 91.12 133 TYR A N 1
ATOM 1092 C CA . TYR A 1 133 ? -15.236 4.453 3.737 1.00 91.12 133 TYR A CA 1
ATOM 1093 C C . TYR A 1 133 ? -15.020 5.704 4.596 1.00 91.12 133 TYR A C 1
ATOM 1095 O O . TYR A 1 133 ? -14.513 6.714 4.112 1.00 91.12 133 TYR A O 1
ATOM 1103 N N . LYS A 1 134 ? -15.315 5.629 5.901 1.00 91.50 134 LYS A N 1
ATOM 1104 C CA . LYS A 1 134 ? -15.100 6.751 6.831 1.00 91.50 134 LYS A CA 1
ATOM 1105 C C . LYS A 1 134 ? -13.633 7.175 6.913 1.00 91.50 134 LYS A C 1
ATOM 1107 O O . LYS A 1 134 ? -13.360 8.364 7.054 1.00 91.50 134 LYS A O 1
ATOM 1112 N N . ALA A 1 135 ? -12.702 6.228 6.842 1.00 89.75 135 ALA A N 1
ATOM 1113 C CA . ALA A 1 135 ? -11.277 6.532 6.815 1.00 89.75 135 ALA A CA 1
ATOM 1114 C C . ALA A 1 135 ? -10.844 7.151 5.473 1.00 89.75 135 ALA A C 1
ATOM 1116 O O . ALA A 1 135 ? -10.031 8.074 5.468 1.00 89.75 135 ALA A O 1
ATOM 1117 N N . ASN A 1 136 ? -11.434 6.717 4.354 1.00 88.12 136 ASN A N 1
ATOM 1118 C CA . ASN A 1 136 ? -11.192 7.297 3.032 1.00 88.12 136 ASN A CA 1
ATOM 1119 C C . ASN A 1 136 ? -11.604 8.766 2.939 1.00 88.12 136 ASN A C 1
ATOM 1121 O O . ASN A 1 136 ? -10.881 9.552 2.336 1.00 88.12 136 ASN A O 1
ATOM 1125 N N . LEU A 1 137 ? -12.684 9.170 3.613 1.00 88.06 137 LEU A N 1
ATOM 1126 C CA . LEU A 1 137 ? -13.119 10.572 3.651 1.00 88.06 137 LEU A CA 1
ATOM 1127 C C . LEU A 1 137 ? -12.089 11.532 4.272 1.00 88.06 137 LEU A C 1
ATOM 1129 O O . LEU A 1 137 ? -12.168 12.738 4.047 1.00 88.06 137 LEU A O 1
ATOM 1133 N N . LEU A 1 138 ? -11.105 11.033 5.032 1.00 84.81 138 LEU A N 1
ATOM 1134 C CA . LEU A 1 138 ? -10.030 11.870 5.580 1.00 84.81 138 LEU A CA 1
ATOM 1135 C C . LEU A 1 138 ? -9.019 12.325 4.526 1.00 84.81 138 LEU A C 1
ATOM 1137 O O . LEU A 1 138 ? -8.131 13.128 4.832 1.00 84.81 138 LEU A O 1
ATOM 1141 N N . ARG A 1 139 ? -9.101 11.795 3.305 1.00 78.12 139 ARG A N 1
ATOM 1142 C CA . ARG A 1 139 ? -8.162 12.078 2.229 1.00 78.12 139 ARG A CA 1
ATOM 1143 C C . ARG A 1 139 ? -8.895 12.436 0.951 1.00 78.12 139 ARG A C 1
ATOM 1145 O O . ARG A 1 139 ? -9.736 11.701 0.462 1.00 78.12 139 ARG A O 1
ATOM 1152 N N . SER A 1 140 ? -8.511 13.572 0.379 1.00 68.38 140 SER A N 1
ATOM 1153 C CA . SER A 1 140 ? -8.995 14.015 -0.930 1.00 68.38 140 SER A CA 1
ATOM 1154 C C . SER A 1 140 ? -8.078 13.600 -2.082 1.00 68.38 140 SER A C 1
ATOM 1156 O O . SER A 1 140 ? -8.499 13.625 -3.232 1.00 68.38 140 SER A O 1
ATOM 1158 N N . ARG A 1 141 ? -6.814 13.250 -1.792 1.00 69.75 141 ARG A N 1
ATOM 1159 C CA . ARG A 1 141 ? -5.783 12.986 -2.815 1.00 69.75 141 ARG A CA 1
ATOM 1160 C C . ARG A 1 141 ? -5.647 11.519 -3.204 1.00 69.75 141 ARG A C 1
ATOM 1162 O O . ARG A 1 141 ? -5.296 11.232 -4.341 1.00 69.75 141 ARG A O 1
ATOM 1169 N N . TYR A 1 142 ? -5.894 10.609 -2.272 1.00 74.62 142 TYR A N 1
ATOM 1170 C CA . TYR A 1 142 ? -5.966 9.174 -2.522 1.00 74.62 142 TYR A CA 1
ATOM 1171 C C . TYR A 1 142 ? -6.820 8.525 -1.442 1.00 74.62 142 TYR A C 1
ATOM 1173 O O . TYR A 1 142 ? -6.973 9.069 -0.352 1.00 74.62 142 TYR A O 1
ATOM 1181 N N . GLU A 1 143 ? -7.340 7.345 -1.733 1.00 81.06 143 GLU A N 1
ATOM 1182 C CA . GLU A 1 143 ? -8.111 6.560 -0.778 1.00 81.06 143 GLU A CA 1
ATOM 1183 C C . GLU A 1 143 ? -7.156 5.601 -0.048 1.00 81.06 143 GLU A C 1
ATOM 1185 O O . GLU A 1 143 ? -6.450 4.834 -0.700 1.00 81.06 143 GLU A O 1
ATOM 1190 N N . PRO A 1 144 ? -7.056 5.631 1.293 1.00 80.25 144 PRO A N 1
ATOM 1191 C CA . PRO A 1 144 ? -6.209 4.704 2.042 1.00 80.25 144 PRO A CA 1
ATOM 1192 C C . PRO A 1 144 ? -6.632 3.241 1.918 1.00 80.25 144 PRO A C 1
ATOM 1194 O O . PRO A 1 144 ? -5.779 2.363 2.004 1.00 80.25 144 PRO A O 1
ATOM 1197 N N . PHE A 1 145 ? -7.917 2.970 1.678 1.00 86.12 145 PHE A N 1
ATOM 1198 C CA . PHE A 1 145 ? -8.455 1.618 1.555 1.00 86.12 145 PHE A CA 1
ATOM 1199 C C . PHE A 1 145 ? -9.240 1.435 0.255 1.00 86.12 145 PHE A C 1
ATOM 1201 O O . PHE A 1 145 ? -10.196 2.152 -0.027 1.00 86.12 145 PHE A O 1
ATOM 1208 N N . TYR A 1 146 ? -8.847 0.431 -0.518 1.00 84.81 146 TYR A N 1
ATOM 1209 C CA . TYR A 1 146 ? -9.535 -0.068 -1.701 1.00 84.81 146 TYR A CA 1
ATOM 1210 C C . TYR A 1 146 ? -10.855 -0.768 -1.347 1.00 84.81 146 TYR A C 1
ATOM 1212 O O . TYR A 1 146 ? -11.853 -0.575 -2.037 1.00 84.81 146 TYR A O 1
ATOM 1220 N N . SER A 1 147 ? -10.860 -1.555 -0.266 1.00 84.94 147 SER A N 1
ATOM 1221 C CA . SER A 1 147 ? -12.007 -2.355 0.177 1.00 84.94 147 SER A CA 1
ATOM 1222 C C . SER A 1 147 ? -12.116 -2.459 1.697 1.00 84.94 147 SER A C 1
ATOM 1224 O O . SER A 1 147 ? -11.142 -2.239 2.428 1.00 84.94 147 SER A O 1
ATOM 1226 N N . GLY A 1 148 ? -13.293 -2.871 2.182 1.00 88.06 148 GLY A N 1
ATOM 1227 C CA . GLY A 1 148 ? -13.493 -3.222 3.594 1.00 88.06 148 GLY A CA 1
ATOM 1228 C C . GLY A 1 148 ? -12.577 -4.368 4.040 1.00 88.06 148 GLY A C 1
ATOM 1229 O O . GLY A 1 148 ? -11.917 -4.275 5.076 1.00 88.06 148 GLY A O 1
ATOM 1230 N N . SER A 1 149 ? -12.442 -5.405 3.207 1.00 85.62 149 SER A N 1
ATOM 1231 C CA . SER A 1 149 ? -11.525 -6.528 3.452 1.00 85.62 149 SER A CA 1
ATOM 1232 C C . SER A 1 149 ? -10.064 -6.073 3.568 1.00 85.62 149 SER A C 1
ATOM 1234 O O . SER A 1 149 ? -9.337 -6.507 4.467 1.00 85.62 149 SER A O 1
ATOM 1236 N N . GLN A 1 150 ? -9.614 -5.136 2.723 1.00 84.00 150 GLN A N 1
ATOM 1237 C CA . GLN A 1 150 ? -8.270 -4.574 2.854 1.00 84.00 150 GLN A CA 1
ATOM 1238 C C . GLN A 1 150 ? -8.103 -3.838 4.190 1.00 84.00 150 GLN A C 1
ATOM 1240 O O . GLN A 1 150 ? -7.132 -4.101 4.895 1.00 84.00 150 GLN A O 1
ATOM 1245 N N . CYS A 1 151 ? -9.054 -2.978 4.573 1.00 87.56 151 CYS A N 1
ATOM 1246 C CA . CYS A 1 151 ? -9.028 -2.280 5.864 1.00 87.56 151 CYS A CA 1
ATOM 1247 C C . CYS A 1 151 ? -8.924 -3.250 7.047 1.00 87.56 151 CYS A C 1
ATOM 1249 O O . CYS A 1 151 ? -8.160 -3.029 7.989 1.00 87.56 151 CYS A O 1
ATOM 1251 N N . ARG A 1 152 ? -9.655 -4.361 6.982 1.00 88.19 152 ARG A N 1
ATOM 1252 C CA . ARG A 1 152 ? -9.619 -5.403 8.001 1.00 88.19 152 ARG A CA 1
ATOM 1253 C C . ARG A 1 152 ? -8.265 -6.100 8.099 1.00 88.19 152 ARG A C 1
ATOM 1255 O O . ARG A 1 152 ? -7.717 -6.214 9.194 1.00 88.19 152 ARG A O 1
ATOM 1262 N N . ARG A 1 153 ? -7.716 -6.572 6.976 1.00 82.62 153 ARG A N 1
ATOM 1263 C CA . ARG A 1 153 ? -6.420 -7.281 6.950 1.00 82.62 153 ARG A CA 1
ATOM 1264 C C . ARG A 1 153 ? -5.301 -6.422 7.521 1.00 82.62 153 ARG A C 1
ATOM 1266 O O . ARG A 1 153 ? -4.472 -6.901 8.290 1.00 82.62 153 ARG A O 1
ATOM 1273 N N . VAL A 1 154 ? -5.337 -5.135 7.200 1.00 83.00 154 VAL A N 1
ATOM 1274 C CA . VAL A 1 154 ? -4.447 -4.130 7.774 1.00 83.00 154 VAL A CA 1
ATOM 1275 C C . VAL A 1 154 ? -4.573 -4.057 9.281 1.00 83.00 154 VAL A C 1
ATOM 1277 O O . VAL A 1 154 ? -3.566 -4.134 9.975 1.00 83.00 154 VAL A O 1
ATOM 1280 N N . PHE A 1 155 ? -5.796 -3.914 9.787 1.00 89.00 155 PHE A N 1
ATOM 1281 C CA . PHE A 1 155 ? -6.031 -3.835 11.220 1.00 89.00 155 PHE A CA 1
ATOM 1282 C C . PHE A 1 155 ? -5.484 -5.079 11.934 1.00 89.00 155 PHE A C 1
ATOM 1284 O O . PHE A 1 155 ? -4.779 -4.965 12.933 1.00 89.00 155 PHE A O 1
ATOM 1291 N N . VAL A 1 156 ? -5.713 -6.274 11.384 1.00 87.50 156 VAL A N 1
ATOM 1292 C CA . VAL A 1 156 ? -5.169 -7.512 11.957 1.00 87.50 156 VAL A CA 1
ATOM 1293 C C . VAL A 1 156 ? -3.639 -7.499 11.969 1.00 87.50 156 VAL A C 1
ATOM 1295 O O . VAL A 1 156 ? -3.015 -7.789 12.989 1.00 87.50 156 VAL A O 1
ATOM 1298 N N . ARG A 1 157 ? -3.015 -7.149 10.843 1.00 84.06 157 ARG A N 1
ATOM 1299 C CA . ARG A 1 157 ? -1.559 -7.203 10.690 1.00 84.06 157 ARG A CA 1
ATOM 1300 C C . ARG A 1 157 ? -0.827 -6.151 11.525 1.00 84.06 157 ARG A C 1
ATOM 1302 O O . ARG A 1 157 ? 0.167 -6.490 12.156 1.00 84.06 157 ARG A O 1
ATOM 1309 N N . GLU A 1 158 ? -1.312 -4.912 11.517 1.00 84.44 158 GLU A N 1
ATOM 1310 C CA . GLU A 1 158 ? -0.636 -3.750 12.112 1.00 84.44 158 GLU A CA 1
ATOM 1311 C C . GLU A 1 158 ? -1.073 -3.455 13.551 1.00 84.44 158 GLU A C 1
ATOM 1313 O O . GLU A 1 158 ? -0.356 -2.773 14.276 1.00 84.44 158 GLU A O 1
ATOM 1318 N N . VAL A 1 159 ? -2.242 -3.943 13.984 1.00 90.19 159 VAL A N 1
ATOM 1319 C CA . VAL A 1 159 ? -2.789 -3.662 15.323 1.00 90.19 159 VAL A CA 1
ATOM 1320 C C . VAL A 1 159 ? -2.935 -4.942 16.135 1.00 90.19 159 VAL A C 1
ATOM 1322 O O . VAL A 1 159 ? -2.350 -5.044 17.211 1.00 90.19 159 VAL A O 1
ATOM 1325 N N . VAL A 1 160 ? -3.672 -5.937 15.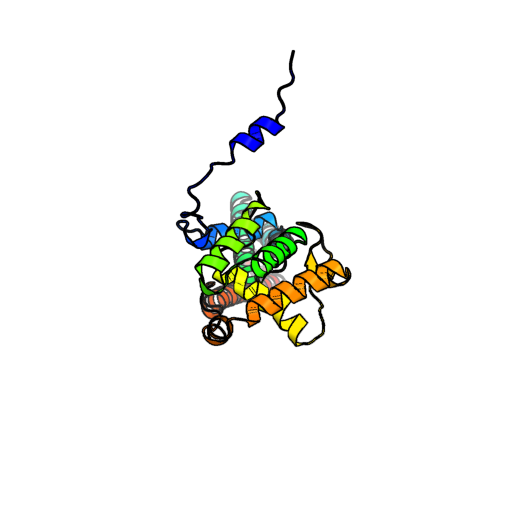631 1.00 90.19 160 VAL A N 1
ATOM 1326 C CA . VAL A 1 160 ? -3.974 -7.157 16.404 1.00 90.19 160 VAL A CA 1
ATOM 1327 C C . VAL A 1 160 ? -2.705 -7.959 16.686 1.00 90.19 160 VAL A C 1
ATOM 1329 O O . VAL A 1 160 ? -2.402 -8.206 17.851 1.00 90.19 160 VAL A O 1
ATOM 1332 N N . LYS A 1 161 ? -1.904 -8.284 15.660 1.00 87.88 161 LYS A N 1
ATOM 1333 C CA . LYS A 1 161 ? -0.672 -9.076 15.832 1.00 87.88 161 LYS A CA 1
ATOM 1334 C C . LYS A 1 161 ? 0.326 -8.435 16.815 1.00 87.88 161 LYS A C 1
ATOM 1336 O O . LYS A 1 161 ? 0.812 -9.146 17.696 1.00 87.88 161 LYS A O 1
ATOM 1341 N N . PRO A 1 162 ? 0.643 -7.123 16.745 1.00 87.81 162 PRO A N 1
ATOM 1342 C CA . PRO A 1 162 ? 1.499 -6.486 17.749 1.00 87.81 162 PRO A CA 1
ATOM 1343 C C . PRO A 1 162 ? 0.937 -6.522 19.174 1.00 87.81 162 PRO A C 1
ATOM 1345 O O . PRO A 1 162 ? 1.713 -6.631 20.126 1.00 87.81 162 PRO A O 1
ATOM 1348 N N . VAL A 1 163 ? -0.385 -6.430 19.339 1.00 90.06 163 VAL A N 1
ATOM 1349 C CA . VAL A 1 163 ? -1.043 -6.499 20.653 1.00 90.06 163 VAL A CA 1
ATOM 1350 C C . VAL A 1 163 ? -1.019 -7.924 21.208 1.00 90.06 163 VAL A C 1
ATOM 1352 O O . VAL A 1 163 ? -0.654 -8.105 22.366 1.00 90.06 163 VAL A O 1
ATOM 1355 N N . GLU A 1 164 ? -1.314 -8.936 20.390 1.00 89.56 164 GLU A N 1
ATOM 1356 C CA . GLU A 1 164 ? -1.213 -10.357 20.759 1.00 89.56 164 GLU A CA 1
ATOM 1357 C C . GLU A 1 164 ? 0.218 -10.749 21.145 1.00 89.56 164 GLU A C 1
ATOM 1359 O O . GLU A 1 164 ? 0.436 -11.472 22.116 1.00 89.56 164 GLU A O 1
ATOM 1364 N N . ALA A 1 165 ? 1.211 -10.202 20.439 1.00 88.44 165 ALA A N 1
ATOM 1365 C CA . ALA A 1 165 ? 2.625 -10.365 20.763 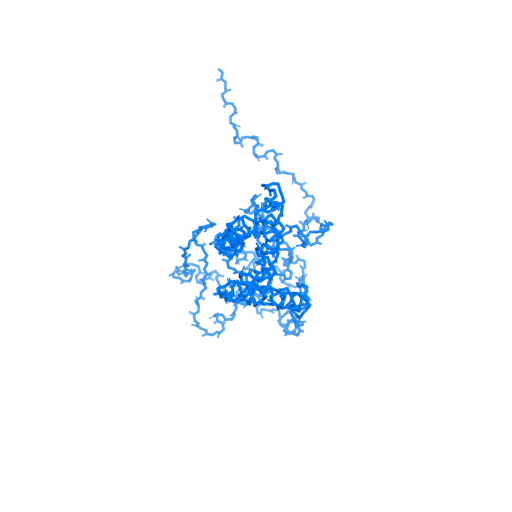1.00 88.44 165 ALA A CA 1
ATOM 1366 C C . ALA A 1 165 ? 3.084 -9.529 21.977 1.00 88.44 165 ALA A C 1
ATOM 1368 O O . ALA A 1 165 ? 4.273 -9.523 22.295 1.00 88.44 165 ALA A O 1
ATOM 1369 N N . ASN A 1 166 ? 2.183 -8.789 22.636 1.00 88.19 166 ASN A N 1
ATOM 1370 C CA . ASN A 1 166 ? 2.470 -7.846 23.723 1.00 88.19 166 ASN A CA 1
ATOM 1371 C C . ASN A 1 166 ? 3.515 -6.764 23.386 1.00 88.19 166 ASN A C 1
ATOM 1373 O O . ASN A 1 166 ? 4.033 -6.107 24.291 1.00 88.19 166 ASN A O 1
ATOM 1377 N N . SER A 1 167 ? 3.821 -6.536 22.106 1.00 87.50 167 SER A N 1
ATOM 1378 C CA . SER A 1 167 ? 4.799 -5.525 21.697 1.00 87.50 167 SER A CA 1
ATOM 1379 C C . SER A 1 167 ? 4.190 -4.127 21.678 1.00 87.50 167 SER A C 1
ATOM 1381 O O . SER A 1 167 ? 4.882 -3.162 21.988 1.00 87.50 167 SER A O 1
ATOM 1383 N N . TYR A 1 168 ? 2.901 -4.016 21.321 1.00 85.50 168 TYR A N 1
ATOM 1384 C CA . TYR A 1 168 ? 2.185 -2.748 21.106 1.00 85.50 168 TYR A CA 1
ATOM 1385 C C . TYR A 1 168 ? 2.883 -1.787 20.133 1.00 85.50 168 TYR A C 1
ATOM 1387 O O . TYR A 1 168 ? 2.505 -0.621 20.057 1.00 85.50 168 TYR A O 1
ATOM 1395 N N . LYS A 1 169 ? 3.865 -2.270 19.365 1.00 85.75 169 LYS A N 1
ATOM 1396 C CA . LYS A 1 169 ? 4.628 -1.462 18.421 1.00 85.75 169 LYS A CA 1
ATOM 1397 C C . LYS A 1 169 ? 3.789 -1.246 17.167 1.00 85.75 169 LYS A C 1
ATOM 1399 O O . LYS A 1 169 ? 3.880 -2.021 16.218 1.00 85.75 169 LYS A O 1
ATOM 1404 N N . ILE A 1 170 ? 2.953 -0.212 17.195 1.00 84.25 170 ILE A N 1
ATOM 1405 C CA . ILE A 1 170 ? 2.032 0.127 16.108 1.00 84.25 170 ILE A CA 1
ATOM 1406 C C . ILE A 1 170 ? 2.593 1.349 15.393 1.00 84.25 170 ILE A C 1
ATOM 1408 O O . ILE A 1 170 ? 2.469 2.482 15.863 1.00 84.25 170 ILE A O 1
ATOM 1412 N N . CYS A 1 171 ? 3.259 1.103 14.268 1.00 79.81 171 CYS A N 1
ATOM 1413 C CA . CYS A 1 171 ? 3.931 2.148 13.512 1.00 79.81 171 CYS A CA 1
ATOM 1414 C C . CYS A 1 171 ? 2.969 2.859 12.551 1.00 79.81 171 CYS A C 1
ATOM 1416 O O . CYS A 1 171 ? 2.199 2.223 11.839 1.00 79.81 171 CYS A O 1
ATOM 1418 N N . TYR A 1 172 ? 3.064 4.185 12.478 1.00 77.25 172 TYR A N 1
ATOM 1419 C CA . TYR A 1 172 ? 2.320 5.011 11.523 1.00 77.25 172 TYR A CA 1
ATOM 1420 C C . TYR A 1 172 ? 3.237 6.073 10.903 1.00 77.25 172 TYR A C 1
ATOM 1422 O O . TYR A 1 172 ? 4.254 6.444 11.494 1.00 77.25 172 TYR A O 1
ATOM 1430 N N . ARG A 1 173 ? 2.896 6.601 9.719 1.00 71.75 173 ARG A N 1
ATOM 1431 C CA . ARG A 1 173 ? 3.614 7.759 9.148 1.00 71.75 173 ARG A CA 1
ATOM 1432 C C . ARG A 1 173 ? 3.052 9.060 9.701 1.00 71.75 173 ARG A C 1
ATOM 1434 O O . ARG A 1 173 ? 1.849 9.294 9.632 1.00 71.75 173 ARG A O 1
ATOM 1441 N N . HIS A 1 174 ? 3.922 9.967 10.139 1.00 53.53 174 HIS A N 1
ATOM 1442 C CA . HIS A 1 174 ? 3.484 11.266 10.660 1.00 53.53 174 HIS A CA 1
ATOM 1443 C C . HIS A 1 174 ? 2.646 12.072 9.657 1.00 53.53 174 HIS A C 1
ATOM 1445 O O . HIS A 1 174 ? 1.651 12.673 10.051 1.00 53.53 174 HIS A O 1
ATOM 1451 N N . LYS A 1 175 ? 3.046 12.106 8.374 1.00 61.81 175 LYS A N 1
ATOM 1452 C CA . LYS A 1 175 ? 2.331 12.785 7.276 1.00 61.81 175 LYS A CA 1
ATOM 1453 C C . LYS A 1 175 ? 2.666 12.154 5.924 1.00 61.81 175 LYS A C 1
ATOM 1455 O O . LYS A 1 175 ? 3.725 11.549 5.761 1.00 61.81 175 LYS A O 1
ATOM 1460 N N . GLU A 1 176 ? 1.788 12.364 4.948 1.00 60.59 176 GLU A N 1
ATOM 1461 C CA . GLU A 1 176 ? 2.028 12.033 3.538 1.00 60.59 176 GLU A CA 1
ATOM 1462 C C . GLU A 1 176 ? 3.358 12.618 3.047 1.00 60.59 176 GLU A C 1
ATOM 1464 O O . GLU A 1 176 ? 3.653 13.789 3.286 1.00 60.59 176 GLU A O 1
ATOM 1469 N N . GLY A 1 177 ? 4.169 11.797 2.378 1.00 54.88 177 GLY A N 1
ATOM 1470 C CA . GLY A 1 177 ? 5.431 12.232 1.772 1.00 54.88 177 GLY A CA 1
ATOM 1471 C C . GLY A 1 177 ? 6.581 12.525 2.745 1.00 54.88 177 GLY A C 1
ATOM 1472 O O . GLY A 1 177 ? 7.664 12.880 2.288 1.00 54.88 177 GLY A O 1
ATOM 1473 N N . ARG A 1 178 ? 6.407 12.366 4.069 1.00 56.06 178 ARG A N 1
ATOM 1474 C CA . ARG A 1 178 ? 7.528 12.421 5.025 1.00 56.06 178 ARG A CA 1
ATOM 1475 C C . ARG A 1 178 ? 8.045 11.027 5.361 1.00 56.06 178 ARG A C 1
ATOM 1477 O O . ARG A 1 178 ? 7.272 10.105 5.614 1.00 56.06 178 ARG A O 1
ATOM 1484 N N . GLN A 1 179 ? 9.369 10.910 5.404 1.00 54.25 179 GLN A N 1
ATOM 1485 C CA . GLN A 1 179 ? 10.061 9.746 5.944 1.00 54.25 179 GLN A CA 1
ATOM 1486 C C . GLN A 1 179 ? 10.127 9.885 7.470 1.00 54.25 179 GLN A C 1
ATOM 1488 O O . GLN A 1 179 ? 10.604 10.895 7.984 1.00 54.25 179 GLN A O 1
ATOM 1493 N N . GLY A 1 180 ? 9.585 8.902 8.187 1.00 60.31 180 GLY A N 1
ATOM 1494 C CA . GLY A 1 180 ? 9.555 8.880 9.649 1.00 60.31 180 GLY A CA 1
ATOM 1495 C C . GLY A 1 180 ? 8.339 8.126 10.175 1.00 60.31 180 GLY A C 1
ATOM 1496 O O . GLY A 1 180 ? 7.209 8.404 9.763 1.00 60.31 180 GLY A O 1
ATOM 1497 N N . TYR A 1 181 ? 8.589 7.184 11.081 1.00 69.94 181 TYR A N 1
ATOM 1498 C CA . TYR A 1 181 ? 7.560 6.386 11.737 1.00 69.94 181 TYR A CA 1
ATOM 1499 C C . TYR A 1 181 ? 7.409 6.835 13.189 1.00 69.94 181 TYR A C 1
ATOM 1501 O O . TYR A 1 181 ? 8.406 6.957 13.900 1.00 69.94 181 TYR A O 1
ATOM 1509 N N . GLY A 1 182 ? 6.169 7.071 13.607 1.00 76.94 182 GLY A N 1
ATOM 1510 C CA . GLY A 1 182 ? 5.800 7.223 15.011 1.00 76.94 182 GLY A CA 1
ATOM 1511 C C . GLY A 1 182 ? 5.266 5.903 15.559 1.00 76.94 182 GLY A C 1
ATOM 1512 O O . GLY A 1 182 ? 4.769 5.075 14.795 1.00 76.94 182 GLY A O 1
ATOM 1513 N N . ASP A 1 183 ? 5.367 5.707 16.871 1.00 85.75 183 ASP A N 1
ATOM 1514 C CA . ASP A 1 183 ? 4.671 4.626 17.570 1.00 85.75 183 ASP A CA 1
ATOM 1515 C C . ASP A 1 183 ? 3.396 5.190 18.205 1.00 85.75 183 ASP A C 1
ATOM 1517 O O . ASP A 1 183 ? 3.443 6.092 19.043 1.00 85.75 183 ASP A O 1
ATOM 1521 N N . PHE A 1 184 ? 2.249 4.670 17.772 1.00 85.75 184 PHE A N 1
ATOM 1522 C CA . PHE A 1 184 ? 0.933 5.141 18.192 1.00 85.75 184 PHE A CA 1
ATOM 1523 C C . PHE A 1 184 ? 0.668 4.886 19.682 1.00 85.75 184 PHE A C 1
ATOM 1525 O O . PHE A 1 184 ? -0.050 5.653 20.324 1.00 85.75 184 PHE A O 1
ATOM 1532 N N . CYS A 1 185 ? 1.257 3.829 20.249 1.00 87.88 185 CYS A N 1
ATOM 1533 C CA . CYS A 1 185 ? 0.999 3.377 21.617 1.00 87.88 185 CYS A CA 1
ATOM 1534 C C . CYS A 1 185 ? 1.862 4.067 22.681 1.00 87.88 185 CYS A C 1
ATOM 1536 O O . CYS A 1 185 ? 1.737 3.725 23.861 1.00 87.88 185 CYS A O 1
ATOM 1538 N N . VAL A 1 186 ? 2.712 5.025 22.294 1.00 88.19 186 VAL A N 1
ATOM 1539 C CA . VAL A 1 186 ? 3.466 5.866 23.242 1.00 88.19 186 VAL A CA 1
ATOM 1540 C C . VAL A 1 186 ? 2.501 6.623 24.157 1.00 88.19 186 VAL A C 1
ATOM 1542 O O . VAL A 1 186 ? 2.711 6.684 25.370 1.00 88.19 186 VAL A O 1
ATOM 1545 N N . ASP A 1 187 ? 1.397 7.122 23.600 1.00 89.31 187 ASP A N 1
ATOM 1546 C CA . ASP A 1 187 ? 0.352 7.782 24.373 1.00 89.31 187 ASP A CA 1
ATOM 1547 C C . ASP A 1 187 ? -0.5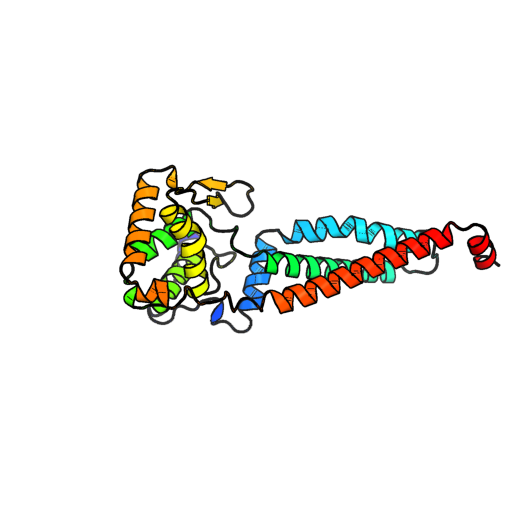65 6.766 25.060 1.00 89.31 187 ASP A C 1
ATOM 1549 O O . ASP A 1 187 ? -1.179 5.891 24.439 1.00 89.31 187 ASP A O 1
ATOM 1553 N N . LYS A 1 188 ? -0.749 6.932 26.374 1.00 90.25 188 LYS A N 1
ATOM 1554 C CA . LYS A 1 188 ? -1.589 6.033 27.181 1.00 90.25 188 LYS A CA 1
ATOM 1555 C C . LYS A 1 188 ? -3.045 5.993 26.700 1.00 90.25 188 LYS A C 1
ATOM 1557 O O . LYS A 1 188 ? -3.661 4.930 26.725 1.00 90.25 188 LYS A O 1
ATOM 1562 N N . SER A 1 189 ? -3.598 7.123 26.256 1.00 90.62 189 SER A N 1
ATOM 1563 C CA . SER A 1 189 ? -4.955 7.195 25.689 1.00 90.62 189 SER A CA 1
ATOM 1564 C C . SER A 1 189 ? -5.082 6.389 24.399 1.00 90.62 189 SER A C 1
ATOM 1566 O O . SER A 1 189 ? -6.063 5.668 24.221 1.00 90.62 189 SER A O 1
ATOM 1568 N N . ASN A 1 190 ? -4.071 6.455 23.534 1.00 92.31 190 ASN A N 1
ATOM 1569 C CA . ASN A 1 190 ? -4.028 5.703 22.285 1.00 92.31 190 ASN A CA 1
ATOM 1570 C C . ASN A 1 190 ? -3.925 4.202 22.555 1.00 92.31 190 ASN A C 1
ATOM 1572 O O . ASN A 1 190 ? -4.650 3.419 21.947 1.00 92.31 190 ASN A O 1
ATOM 1576 N N . LYS A 1 191 ? -3.118 3.799 23.543 1.00 93.38 191 LYS A N 1
ATOM 1577 C CA . LYS A 1 191 ? -3.040 2.400 23.981 1.00 93.38 191 LYS A CA 1
ATOM 1578 C C . LYS A 1 191 ? -4.386 1.867 24.490 1.00 93.38 191 LYS A C 1
ATOM 1580 O O . LYS A 1 191 ? -4.746 0.732 24.191 1.00 93.38 191 LYS A O 1
ATOM 1585 N N . ILE A 1 192 ? -5.160 2.681 25.216 1.00 95.19 192 ILE A N 1
ATOM 1586 C CA . ILE A 1 192 ? -6.518 2.314 25.663 1.00 95.19 192 ILE A CA 1
ATOM 1587 C C . ILE A 1 192 ? -7.464 2.142 24.468 1.00 95.19 192 ILE A C 1
ATOM 1589 O O . ILE A 1 192 ? -8.241 1.188 24.442 1.00 95.19 192 ILE A O 1
ATOM 1593 N N . LEU A 1 193 ? -7.397 3.038 23.479 1.00 96.06 193 LEU A N 1
ATOM 1594 C CA . LEU A 1 193 ? -8.199 2.944 22.258 1.00 96.06 193 LEU A CA 1
ATOM 1595 C C . LEU A 1 193 ? -7.861 1.675 21.461 1.00 96.06 193 LEU A C 1
ATOM 1597 O O . LEU A 1 193 ? -8.767 0.937 21.082 1.00 96.06 193 LEU A O 1
ATOM 1601 N N . VAL A 1 194 ? -6.569 1.386 21.280 1.00 94.88 194 VAL A N 1
ATOM 1602 C CA . VAL A 1 194 ? -6.077 0.149 20.655 1.00 94.88 194 VAL A CA 1
ATOM 1603 C C . VAL A 1 194 ? -6.634 -1.072 21.377 1.00 94.88 194 VAL A C 1
ATOM 1605 O O . VAL A 1 194 ? -7.223 -1.944 20.742 1.00 94.88 194 VAL A O 1
ATOM 1608 N N . GLN A 1 195 ? -6.530 -1.110 22.708 1.00 94.88 195 GLN A N 1
ATOM 1609 C CA . GLN A 1 195 ? -7.047 -2.231 23.486 1.00 94.88 195 GLN A CA 1
ATOM 1610 C C . GLN A 1 195 ? -8.559 -2.389 23.323 1.00 94.88 195 GLN A C 1
ATOM 1612 O O . GLN A 1 195 ? -9.050 -3.506 23.187 1.00 94.88 195 GLN A O 1
ATOM 1617 N N . ARG A 1 196 ? -9.312 -1.283 23.321 1.00 96.00 196 ARG A N 1
ATOM 1618 C CA . ARG A 1 196 ? -10.764 -1.310 23.118 1.00 96.00 196 ARG A CA 1
ATOM 1619 C C . ARG A 1 196 ? -11.119 -1.878 21.744 1.00 96.00 196 ARG A C 1
ATOM 1621 O O . ARG A 1 196 ? -11.984 -2.746 21.673 1.00 96.00 196 ARG A O 1
ATOM 1628 N N . ALA A 1 197 ? -10.436 -1.432 20.692 1.00 94.81 197 ALA A N 1
ATOM 1629 C CA . ALA A 1 197 ? -10.645 -1.913 19.331 1.00 94.81 197 ALA A CA 1
ATOM 1630 C C . ALA A 1 197 ? -10.314 -3.409 19.194 1.00 94.81 197 ALA A C 1
ATOM 1632 O O . ALA A 1 197 ? -11.132 -4.170 18.682 1.00 94.81 197 ALA A O 1
ATOM 1633 N N . VAL A 1 198 ? -9.163 -3.857 19.710 1.00 94.06 198 VAL A N 1
ATOM 1634 C CA . VAL A 1 198 ? -8.761 -5.277 19.677 1.00 94.06 198 VAL A CA 1
ATOM 1635 C C . VAL A 1 198 ? -9.717 -6.146 20.492 1.00 94.06 198 VAL A C 1
ATOM 1637 O O . VAL A 1 198 ? -10.148 -7.196 20.025 1.00 94.06 198 VAL A O 1
ATOM 1640 N N . ASN A 1 199 ? -10.124 -5.693 21.680 1.00 93.75 199 ASN A N 1
ATOM 1641 C CA . ASN A 1 199 ? -11.115 -6.406 22.478 1.00 93.75 199 ASN A CA 1
ATOM 1642 C C . ASN A 1 199 ? -12.445 -6.527 21.729 1.00 93.75 199 ASN A C 1
ATOM 1644 O O . ASN A 1 199 ? -13.071 -7.578 21.796 1.00 93.75 199 ASN A O 1
ATOM 1648 N N . ASN A 1 200 ? -12.884 -5.477 21.025 1.00 93.38 200 ASN A N 1
ATOM 1649 C CA . ASN A 1 200 ? -14.113 -5.533 20.239 1.00 93.38 200 ASN A CA 1
ATOM 1650 C C . ASN A 1 200 ? -13.994 -6.502 19.054 1.00 93.38 200 ASN A C 1
ATOM 1652 O O . ASN A 1 200 ? -14.894 -7.310 18.848 1.00 93.38 200 ASN A O 1
ATOM 1656 N N . TYR A 1 201 ? -12.860 -6.489 18.349 1.00 90.81 201 TYR A N 1
ATOM 1657 C CA . TYR A 1 201 ? -12.550 -7.448 17.286 1.00 90.81 201 TYR A CA 1
ATOM 1658 C C . TYR A 1 201 ? -12.629 -8.902 17.775 1.00 90.81 201 TYR A C 1
ATOM 1660 O O . TYR A 1 201 ? -13.283 -9.738 17.154 1.00 90.81 201 TYR A O 1
ATOM 1668 N N . ASN A 1 202 ? -12.047 -9.184 18.942 1.00 89.00 202 ASN A N 1
ATOM 1669 C CA . ASN A 1 202 ? -11.975 -10.532 19.505 1.00 89.00 202 ASN A CA 1
ATOM 1670 C C . ASN A 1 202 ? -13.304 -11.059 20.075 1.00 89.00 202 ASN A C 1
ATOM 1672 O O . ASN A 1 202 ? -13.415 -12.256 20.329 1.00 89.00 202 ASN A O 1
ATOM 1676 N N . LYS A 1 203 ? -14.330 -10.215 20.268 1.00 87.06 203 LYS A N 1
ATOM 1677 C CA . LYS A 1 203 ? -15.652 -10.669 20.748 1.00 87.06 203 LYS A CA 1
ATOM 1678 C C . LYS A 1 203 ? -16.363 -11.600 19.763 1.00 87.06 203 LYS A C 1
ATOM 1680 O O . LYS A 1 203 ? -17.201 -12.385 20.194 1.00 87.06 203 LYS A O 1
ATOM 1685 N N . ASN A 1 204 ? -16.045 -11.522 18.469 1.00 69.75 204 ASN A N 1
ATOM 1686 C CA . ASN A 1 204 ? -16.673 -12.331 17.426 1.00 69.75 204 ASN A CA 1
ATOM 1687 C C . ASN A 1 204 ? -15.663 -13.326 16.815 1.00 69.75 204 ASN A C 1
ATOM 1689 O O . ASN A 1 204 ? -15.056 -13.030 15.784 1.00 69.75 204 ASN A O 1
ATOM 1693 N N . PRO A 1 205 ? -15.497 -14.537 17.388 1.00 56.44 205 PRO A N 1
ATOM 1694 C CA . PRO A 1 205 ? -14.519 -15.525 16.913 1.00 56.44 205 PRO A CA 1
ATOM 1695 C C . PRO A 1 205 ? -14.801 -16.023 15.487 1.00 56.44 205 PRO A C 1
ATOM 1697 O O . PRO A 1 205 ? -13.866 -16.337 14.759 1.00 56.44 205 PRO A O 1
ATOM 1700 N N . ARG A 1 206 ? -16.066 -15.981 15.033 1.00 53.00 206 ARG A N 1
ATOM 1701 C CA . ARG A 1 206 ? -16.442 -16.273 13.636 1.00 53.00 206 ARG A CA 1
ATOM 1702 C C . ARG A 1 206 ? -15.800 -15.306 12.639 1.00 53.00 206 ARG A C 1
ATOM 1704 O O . ARG A 1 206 ? -15.484 -15.702 11.526 1.00 53.00 206 ARG A O 1
ATOM 1711 N N . VAL A 1 207 ? -15.557 -14.054 13.024 1.00 52.47 207 VAL A N 1
ATOM 1712 C CA . VAL A 1 207 ? -14.789 -13.121 12.191 1.00 52.47 207 VAL A CA 1
ATOM 1713 C C . VAL A 1 207 ? -13.332 -13.595 12.158 1.00 52.47 207 VAL A C 1
ATOM 1715 O O . VAL A 1 207 ? -12.777 -13.751 11.077 1.00 52.47 207 VAL A O 1
ATOM 1718 N N . SER A 1 208 ? -12.743 -13.935 13.306 1.00 48.06 208 SER A N 1
ATOM 1719 C CA . SER A 1 208 ? -11.337 -14.358 13.415 1.00 48.06 208 SER A CA 1
ATOM 1720 C C . SER A 1 208 ? -10.988 -15.648 12.645 1.00 48.06 208 SER A C 1
ATOM 1722 O O . SER A 1 208 ? -9.949 -15.694 11.993 1.00 48.06 208 SER A O 1
ATOM 1724 N N . GLU A 1 209 ? -11.857 -16.666 12.658 1.00 43.19 209 GLU A N 1
ATOM 1725 C CA . GLU A 1 209 ? -11.579 -17.984 12.057 1.00 43.19 209 GLU A CA 1
ATOM 1726 C C . GLU A 1 209 ? -11.864 -18.050 10.547 1.00 43.19 209 GLU A C 1
ATOM 1728 O O . GLU A 1 209 ? -11.036 -18.557 9.796 1.00 43.19 209 GLU A O 1
ATOM 1733 N N . THR A 1 210 ? -12.969 -17.470 10.063 1.00 43.41 210 THR A N 1
ATOM 1734 C CA . THR A 1 210 ? -13.393 -17.610 8.647 1.00 43.41 210 THR A CA 1
ATOM 1735 C C . THR A 1 210 ? -12.470 -16.897 7.644 1.00 43.41 210 THR A C 1
ATOM 1737 O O . THR A 1 210 ? -12.590 -17.094 6.441 1.00 43.41 210 THR A O 1
ATOM 1740 N N . HIS A 1 211 ? -11.536 -16.062 8.117 1.00 47.78 211 HIS A N 1
ATOM 1741 C CA . HIS A 1 211 ? -10.585 -15.328 7.266 1.00 47.78 211 HIS A CA 1
ATOM 1742 C C . HIS A 1 211 ? -9.126 -15.464 7.713 1.00 47.78 211 HIS A C 1
ATOM 1744 O O . HIS A 1 211 ? -8.251 -14.829 7.126 1.00 47.78 211 HIS A O 1
ATOM 1750 N N . ALA A 1 212 ? -8.843 -16.296 8.721 1.00 41.91 212 ALA A N 1
ATOM 1751 C CA . ALA A 1 212 ? -7.487 -16.790 8.950 1.00 41.91 212 ALA A CA 1
ATOM 1752 C C . ALA A 1 212 ? -7.023 -17.695 7.786 1.00 41.91 212 ALA A C 1
ATOM 1754 O O . ALA A 1 212 ? -5.824 -17.799 7.540 1.00 41.91 212 ALA A O 1
ATOM 1755 N N . GLU A 1 213 ? -7.973 -18.280 7.041 1.00 39.09 213 GLU A N 1
ATOM 1756 C CA . GLU A 1 213 ? -7.763 -19.045 5.801 1.00 39.09 213 GLU A CA 1
ATOM 1757 C C . GLU A 1 213 ? -7.902 -18.220 4.507 1.00 39.09 213 GLU A C 1
ATOM 1759 O O . GLU A 1 213 ? -7.746 -18.772 3.414 1.00 39.09 213 GLU A O 1
ATOM 1764 N N . ASP A 1 214 ? -8.162 -16.906 4.579 1.00 42.06 214 ASP A N 1
ATOM 1765 C CA . ASP A 1 214 ? -8.042 -16.067 3.383 1.00 42.06 214 ASP A CA 1
ATOM 1766 C C . ASP A 1 214 ? -6.550 -15.926 3.055 1.00 42.06 214 ASP A C 1
ATOM 1768 O O . ASP A 1 214 ? -5.847 -15.062 3.586 1.00 42.06 214 ASP A O 1
ATOM 1772 N N . ASN A 1 215 ? -6.068 -16.822 2.190 1.00 40.06 215 ASN A N 1
ATOM 1773 C CA . ASN A 1 215 ? -4.712 -16.914 1.644 1.00 40.06 215 ASN A CA 1
ATOM 1774 C C . ASN A 1 215 ? -4.313 -15.687 0.791 1.00 40.06 215 ASN A C 1
ATOM 1776 O O . ASN A 1 215 ? -3.652 -15.822 -0.240 1.00 40.06 215 ASN A O 1
ATOM 1780 N N . GLY A 1 216 ? -4.715 -14.476 1.179 1.00 44.38 216 GLY A N 1
ATOM 1781 C CA . GLY A 1 216 ? -4.303 -13.227 0.547 1.00 44.38 216 GLY A CA 1
ATOM 1782 C C . GLY A 1 216 ? -4.769 -13.081 -0.901 1.00 44.38 216 GLY A C 1
ATOM 1783 O O . GLY A 1 216 ? -4.216 -12.263 -1.641 1.00 44.38 216 GLY A O 1
ATOM 1784 N N . ALA A 1 217 ? -5.769 -13.843 -1.339 1.00 44.72 217 ALA A N 1
ATOM 1785 C CA . ALA A 1 217 ? -6.220 -13.801 -2.719 1.00 44.72 217 ALA A CA 1
ATOM 1786 C C . ALA A 1 217 ? -7.234 -12.662 -2.900 1.00 44.72 217 ALA A C 1
ATOM 1788 O O . ALA A 1 217 ? -8.427 -12.853 -2.735 1.00 44.72 217 ALA A O 1
ATOM 1789 N N . GLU A 1 218 ? -6.723 -11.458 -3.201 1.00 48.25 218 GLU A N 1
ATOM 1790 C CA . GLU A 1 218 ? -7.141 -10.647 -4.370 1.00 48.25 218 GLU A CA 1
ATOM 1791 C C . GLU A 1 218 ? -6.680 -9.173 -4.315 1.00 48.25 218 GLU A C 1
ATOM 1793 O O . GLU A 1 218 ? -7.416 -8.204 -4.496 1.00 48.25 218 GLU A O 1
ATOM 1798 N N . ILE A 1 219 ? -5.370 -8.997 -4.239 1.00 51.88 219 ILE A N 1
ATOM 1799 C CA . ILE A 1 219 ? -4.612 -8.086 -5.121 1.00 51.88 219 ILE A CA 1
ATOM 1800 C C . ILE A 1 219 ? -3.984 -9.059 -6.150 1.00 51.88 219 ILE A C 1
ATOM 1802 O O . ILE A 1 219 ? -3.781 -10.199 -5.734 1.00 51.88 219 ILE A O 1
ATOM 1806 N N . PRO A 1 220 ? -3.871 -8.772 -7.475 1.00 43.16 220 PRO A N 1
ATOM 1807 C CA . PRO A 1 220 ? -3.688 -9.845 -8.469 1.00 43.16 220 PRO A CA 1
ATOM 1808 C C . PRO A 1 220 ? -2.590 -10.785 -7.992 1.00 43.16 220 PRO A C 1
ATOM 1810 O O . PRO A 1 220 ? -1.572 -10.284 -7.513 1.00 43.16 220 PRO A O 1
ATOM 1813 N N . THR A 1 221 ? -2.887 -12.092 -8.004 1.00 45.69 221 THR A N 1
ATOM 1814 C CA . THR A 1 221 ? -2.089 -13.151 -7.373 1.00 45.69 221 THR A CA 1
ATOM 1815 C C . THR A 1 221 ? -0.626 -12.746 -7.370 1.00 45.69 221 THR A C 1
ATOM 1817 O O . THR A 1 221 ? -0.104 -12.523 -8.469 1.00 45.69 221 THR A O 1
ATOM 1820 N N . PRO A 1 222 ? 0.032 -12.633 -6.196 1.00 57.47 222 PRO A N 1
ATOM 1821 C CA . PRO A 1 222 ? 1.431 -12.246 -6.129 1.00 57.47 222 PRO A CA 1
ATOM 1822 C C . PRO A 1 222 ? 2.233 -12.995 -7.182 1.00 57.47 222 PRO A C 1
ATOM 1824 O O . PRO A 1 222 ? 2.993 -12.368 -7.891 1.00 57.47 222 PRO A O 1
ATOM 1827 N N . SER A 1 223 ? 1.944 -14.280 -7.416 1.00 61.84 223 SER A N 1
ATOM 1828 C CA . SER A 1 223 ? 2.561 -15.070 -8.480 1.00 61.84 223 SER A CA 1
ATOM 1829 C C . SER A 1 223 ? 2.457 -14.467 -9.886 1.00 61.84 223 SER A C 1
ATOM 1831 O O . SER A 1 223 ? 3.486 -14.371 -10.530 1.00 61.84 223 SER A O 1
ATOM 1833 N N . SER A 1 224 ? 1.297 -14.027 -10.382 1.00 71.69 224 SER A N 1
ATOM 1834 C CA . SER A 1 224 ? 1.166 -13.536 -11.767 1.00 71.69 224 SER A CA 1
ATOM 1835 C C . SER A 1 224 ? 1.856 -12.186 -11.981 1.00 71.69 224 SER A C 1
ATOM 1837 O O . SER A 1 224 ? 2.615 -12.026 -12.937 1.00 71.69 224 SER A O 1
ATOM 1839 N N . VAL A 1 225 ? 1.675 -11.239 -11.056 1.00 74.31 225 VAL A N 1
ATOM 1840 C CA . VAL A 1 225 ? 2.357 -9.932 -11.075 1.00 74.31 225 VAL A CA 1
ATOM 1841 C C . VAL A 1 225 ? 3.860 -10.113 -10.901 1.00 74.31 225 VAL A C 1
ATOM 1843 O O . VAL A 1 225 ? 4.641 -9.500 -11.622 1.00 74.31 225 VAL A O 1
ATOM 1846 N N . LEU A 1 226 ? 4.275 -10.992 -9.988 1.00 75.19 226 LEU A N 1
ATOM 1847 C CA . LEU A 1 226 ? 5.671 -11.352 -9.761 1.00 75.19 226 LEU A CA 1
ATOM 1848 C C . LEU A 1 226 ? 6.269 -12.052 -10.980 1.00 75.19 226 LEU A C 1
ATOM 1850 O O . LEU A 1 226 ? 7.406 -11.765 -11.324 1.00 75.19 226 LEU A O 1
ATOM 1854 N N . THR A 1 227 ? 5.524 -12.925 -11.659 1.00 81.38 227 THR A N 1
ATOM 1855 C CA . THR A 1 227 ? 5.954 -13.589 -12.894 1.00 81.38 227 THR A CA 1
ATOM 1856 C C . THR A 1 227 ? 6.156 -12.567 -14.003 1.00 81.38 227 THR A C 1
ATOM 1858 O O . THR A 1 227 ? 7.218 -12.568 -14.617 1.00 81.38 227 THR A O 1
ATOM 1861 N N . VAL A 1 228 ? 5.197 -11.662 -14.229 1.00 83.94 228 VAL A N 1
ATOM 1862 C CA . VAL A 1 228 ? 5.331 -10.588 -15.227 1.00 83.94 228 VAL A CA 1
ATOM 1863 C C . VAL A 1 228 ? 6.502 -9.674 -14.870 1.00 83.94 228 VAL A C 1
ATOM 1865 O O . VAL A 1 228 ? 7.355 -9.420 -15.713 1.00 83.94 228 VAL A O 1
ATOM 1868 N N . ARG A 1 229 ? 6.612 -9.246 -13.609 1.00 84.62 229 ARG A N 1
ATOM 1869 C CA . ARG A 1 229 ? 7.740 -8.448 -13.114 1.00 84.62 229 ARG A CA 1
ATOM 1870 C C . ARG A 1 229 ? 9.072 -9.157 -13.345 1.00 84.62 229 ARG A C 1
ATOM 1872 O O . ARG A 1 229 ? 9.987 -8.556 -13.883 1.00 84.62 229 ARG A O 1
ATOM 1879 N N . ASN A 1 230 ? 9.189 -10.423 -12.951 1.00 85.06 230 ASN A N 1
ATOM 1880 C CA . ASN A 1 230 ? 10.420 -11.198 -13.090 1.00 85.06 230 ASN A CA 1
ATOM 1881 C C . ASN A 1 230 ? 10.787 -11.404 -14.564 1.00 85.06 230 ASN A C 1
ATOM 1883 O O . ASN A 1 230 ? 11.965 -11.337 -14.898 1.00 85.06 230 ASN A O 1
ATOM 1887 N N . LEU A 1 231 ? 9.798 -11.607 -15.440 1.00 86.88 231 LEU A N 1
ATOM 1888 C CA . LEU A 1 231 ? 10.002 -11.690 -16.884 1.00 86.88 231 LEU A CA 1
ATOM 1889 C C . LEU A 1 231 ? 10.535 -10.366 -17.453 1.00 86.88 231 LEU A C 1
ATOM 1891 O O . LEU A 1 231 ? 11.500 -10.373 -18.210 1.00 86.88 231 LEU A O 1
ATOM 1895 N N . LEU A 1 232 ? 9.961 -9.230 -17.050 1.00 86.19 232 LEU A N 1
ATOM 1896 C CA . LEU A 1 232 ? 10.454 -7.906 -17.444 1.00 86.19 232 LEU A CA 1
ATOM 1897 C C . LEU A 1 232 ? 11.867 -7.650 -16.883 1.00 86.19 232 LEU A C 1
ATOM 1899 O O . LEU A 1 232 ? 12.769 -7.237 -17.606 1.00 86.19 232 LEU A O 1
ATOM 1903 N N . CYS A 1 233 ? 12.133 -7.981 -15.619 1.00 84.00 233 CYS A N 1
ATOM 1904 C CA . CYS A 1 233 ? 13.487 -7.882 -15.070 1.00 84.00 233 CYS A CA 1
ATOM 1905 C C . CYS A 1 233 ? 14.484 -8.762 -15.841 1.00 84.00 233 CYS A C 1
ATOM 1907 O O . CYS A 1 233 ? 15.607 -8.336 -16.094 1.00 84.00 233 CYS A O 1
ATOM 1909 N N . PHE A 1 234 ? 14.082 -9.967 -16.248 1.00 85.94 234 PHE A N 1
ATOM 1910 C CA . PHE A 1 234 ? 14.913 -10.859 -17.051 1.00 85.94 234 PHE A CA 1
ATOM 1911 C C . PHE A 1 234 ? 15.253 -10.251 -18.416 1.00 85.94 234 PHE A C 1
ATOM 1913 O O . PHE A 1 234 ? 16.422 -10.244 -18.801 1.00 85.94 234 PHE A O 1
ATOM 1920 N N . PHE A 1 235 ? 14.271 -9.675 -19.115 1.00 84.00 235 PHE A N 1
ATOM 1921 C CA . PHE A 1 235 ? 14.530 -8.964 -20.368 1.00 84.00 235 PHE A CA 1
ATOM 1922 C C . PHE A 1 235 ? 15.433 -7.743 -20.170 1.00 84.00 235 PHE A C 1
ATOM 1924 O O . PHE A 1 235 ? 16.345 -7.552 -20.968 1.00 84.00 235 PHE A O 1
ATOM 1931 N N . ALA A 1 236 ? 15.266 -6.991 -19.076 1.00 80.81 236 ALA A N 1
ATOM 1932 C CA . ALA A 1 236 ? 16.146 -5.868 -18.747 1.00 80.81 236 ALA A CA 1
ATOM 1933 C C . ALA A 1 236 ? 17.604 -6.326 -18.556 1.00 80.81 236 ALA A C 1
ATOM 1935 O O . ALA A 1 236 ? 18.535 -5.695 -19.048 1.00 80.81 236 ALA A O 1
ATOM 1936 N N . VAL A 1 237 ? 17.817 -7.460 -17.877 1.00 82.69 237 VAL A N 1
ATOM 1937 C CA . VAL A 1 237 ? 19.156 -8.042 -17.686 1.00 82.69 237 VAL A CA 1
ATOM 1938 C C . VAL A 1 237 ? 19.759 -8.502 -19.013 1.00 82.69 237 VAL A C 1
ATOM 1940 O O . VAL A 1 237 ? 20.931 -8.228 -19.266 1.00 82.69 237 VAL A O 1
ATOM 1943 N N . ILE A 1 238 ? 18.981 -9.173 -19.871 1.00 83.25 238 ILE A N 1
ATOM 1944 C CA . ILE A 1 238 ? 19.440 -9.559 -21.214 1.00 83.25 238 ILE A CA 1
ATOM 1945 C C . ILE A 1 238 ? 19.867 -8.325 -22.002 1.00 83.25 238 ILE A C 1
ATOM 1947 O O . ILE A 1 238 ? 20.936 -8.334 -22.605 1.00 83.25 238 ILE A O 1
ATOM 1951 N N . GLU A 1 239 ? 19.054 -7.274 -21.990 1.00 77.88 239 GLU A N 1
ATOM 1952 C CA . GLU A 1 239 ? 19.335 -6.038 -22.708 1.00 77.88 239 GLU A CA 1
ATOM 1953 C C . GLU A 1 239 ? 20.661 -5.415 -22.250 1.00 77.88 239 GLU A C 1
ATOM 1955 O O . GLU A 1 239 ? 21.514 -5.112 -23.084 1.00 77.88 239 GLU A O 1
ATOM 1960 N N . VAL A 1 240 ? 20.893 -5.337 -20.935 1.00 76.12 240 VAL A N 1
ATOM 1961 C CA . VAL A 1 240 ? 22.165 -4.864 -20.363 1.00 76.12 240 VAL A CA 1
ATOM 1962 C C . VAL A 1 240 ? 23.337 -5.745 -20.801 1.00 76.12 240 VAL A C 1
ATOM 1964 O O . VAL A 1 240 ? 24.385 -5.225 -21.178 1.00 76.12 240 VAL A O 1
ATOM 1967 N N . ILE A 1 241 ? 23.188 -7.073 -20.792 1.00 80.75 241 ILE A N 1
ATOM 1968 C CA . ILE A 1 241 ? 24.243 -7.995 -21.245 1.00 80.75 241 ILE A CA 1
ATOM 1969 C C . ILE A 1 241 ? 24.559 -7.768 -22.727 1.00 80.75 241 ILE A C 1
ATOM 1971 O O . ILE A 1 241 ? 25.730 -7.675 -23.093 1.00 80.75 241 ILE A O 1
ATOM 1975 N N . VAL A 1 242 ? 23.536 -7.645 -23.576 1.00 79.19 242 VAL A N 1
ATOM 1976 C CA . VAL A 1 242 ? 23.702 -7.376 -25.010 1.00 79.19 242 VAL A CA 1
ATOM 1977 C C . VAL A 1 242 ? 24.407 -6.039 -25.219 1.00 79.19 242 VAL A C 1
ATOM 1979 O O . VAL A 1 242 ? 25.380 -5.988 -25.966 1.00 79.19 242 VAL A O 1
ATOM 1982 N N . GLN A 1 243 ? 23.996 -4.985 -24.511 1.00 73.38 243 GLN A N 1
ATOM 1983 C CA . GLN A 1 243 ? 24.655 -3.679 -24.564 1.00 73.38 243 GLN A CA 1
ATOM 1984 C C . GLN A 1 243 ? 26.126 -3.776 -24.143 1.00 73.38 243 GLN A C 1
ATOM 1986 O O . GLN A 1 243 ? 26.995 -3.280 -24.855 1.00 73.38 243 GLN A O 1
ATOM 1991 N N . MET 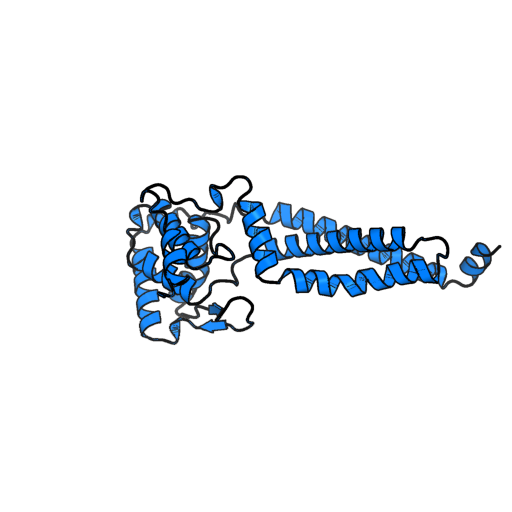A 1 244 ? 26.436 -4.472 -23.046 1.00 74.12 244 MET A N 1
ATOM 1992 C CA . MET A 1 244 ? 27.812 -4.674 -22.577 1.00 74.12 244 MET A CA 1
ATOM 1993 C C . MET A 1 244 ? 28.669 -5.451 -23.583 1.00 74.12 244 MET A C 1
ATOM 1995 O O . MET A 1 244 ? 29.826 -5.093 -23.800 1.00 74.12 244 MET A O 1
ATOM 1999 N N . ILE A 1 245 ? 28.113 -6.482 -24.227 1.00 78.00 245 ILE A N 1
ATOM 2000 C CA . ILE A 1 245 ? 28.794 -7.231 -25.292 1.00 78.00 245 ILE A CA 1
ATOM 2001 C C . ILE A 1 245 ? 29.034 -6.325 -26.502 1.00 78.00 245 ILE A C 1
ATOM 2003 O O . ILE A 1 245 ? 30.152 -6.282 -27.006 1.00 78.00 245 ILE A O 1
ATOM 2007 N N . CYS A 1 246 ? 28.030 -5.568 -26.951 1.00 71.69 246 CYS A N 1
ATOM 2008 C CA . CYS A 1 246 ? 28.171 -4.624 -28.060 1.00 71.69 246 CYS A CA 1
ATOM 2009 C C . CYS A 1 246 ? 29.239 -3.558 -27.776 1.00 71.69 246 CYS A C 1
ATOM 2011 O O . CYS A 1 246 ? 30.069 -3.280 -28.641 1.00 71.69 246 CYS A O 1
ATOM 2013 N N . VAL A 1 247 ? 29.268 -3.012 -26.557 1.00 69.62 247 VAL A N 1
ATOM 2014 C CA . VAL A 1 247 ? 30.307 -2.076 -26.105 1.00 69.62 247 VAL A CA 1
ATOM 2015 C C . VAL A 1 247 ? 31.676 -2.761 -26.107 1.00 69.62 247 VAL A C 1
ATOM 2017 O O . VAL A 1 247 ? 32.621 -2.226 -26.681 1.00 69.62 247 VAL A O 1
ATOM 2020 N N . GLY A 1 248 ? 31.796 -3.953 -25.517 1.00 71.31 248 GLY A N 1
ATOM 2021 C CA . GLY A 1 248 ? 33.053 -4.704 -25.448 1.00 71.31 248 GLY A CA 1
ATOM 2022 C C . GLY A 1 248 ? 33.619 -5.060 -26.825 1.00 71.31 248 GLY A C 1
ATOM 2023 O O . GLY A 1 248 ? 34.796 -4.821 -27.080 1.00 71.31 248 GLY A O 1
ATOM 2024 N N . LEU A 1 249 ? 32.773 -5.544 -27.739 1.00 70.81 249 LEU A N 1
ATOM 2025 C CA . LEU A 1 249 ? 33.137 -5.831 -29.131 1.00 70.81 249 LEU A CA 1
ATOM 2026 C C . LEU A 1 249 ? 33.533 -4.566 -29.905 1.00 70.81 249 LEU A C 1
ATOM 2028 O O . LEU A 1 249 ? 34.345 -4.637 -30.819 1.00 70.81 249 LEU A O 1
ATOM 2032 N N . TRP A 1 250 ? 32.997 -3.399 -29.549 1.00 64.69 250 TRP A N 1
ATOM 2033 C CA . TRP A 1 250 ? 33.385 -2.130 -30.168 1.00 64.69 250 TRP A CA 1
ATOM 2034 C C . TRP A 1 250 ? 34.751 -1.608 -29.698 1.00 64.69 250 TRP A C 1
ATOM 2036 O O . TRP A 1 250 ? 35.447 -0.910 -30.442 1.00 64.69 250 TRP A O 1
ATOM 2046 N N . TYR A 1 251 ? 35.149 -1.939 -28.467 1.00 65.94 251 TYR A N 1
ATOM 2047 C CA . TYR A 1 251 ? 36.499 -1.672 -27.968 1.00 65.94 251 TYR A CA 1
ATOM 2048 C C . TYR A 1 251 ? 37.545 -2.648 -28.525 1.00 65.94 251 TYR A C 1
ATOM 2050 O O . TYR A 1 251 ? 38.738 -2.410 -28.332 1.00 65.94 251 TYR A O 1
ATOM 2058 N N . ASP A 1 252 ? 37.130 -3.686 -29.261 1.00 72.38 252 ASP A N 1
ATOM 2059 C CA . ASP A 1 252 ? 38.037 -4.531 -30.030 1.00 72.38 252 ASP A CA 1
ATOM 2060 C C . ASP A 1 252 ? 38.596 -3.748 -31.246 1.00 72.38 252 ASP A C 1
ATOM 2062 O O . ASP A 1 252 ? 37.856 -3.382 -32.173 1.00 72.38 252 ASP A O 1
ATOM 2066 N N . PRO A 1 253 ? 39.914 -3.474 -31.281 1.00 67.81 253 PRO A N 1
ATOM 2067 C CA . PRO A 1 253 ? 40.542 -2.678 -32.333 1.00 67.81 253 PRO A CA 1
ATOM 2068 C C . PRO A 1 253 ? 40.559 -3.368 -33.708 1.00 67.81 253 PRO A C 1
ATOM 2070 O O . PRO A 1 253 ? 40.865 -2.724 -34.718 1.00 67.81 253 PRO A O 1
ATOM 2073 N N . GLU A 1 254 ? 40.284 -4.669 -33.778 1.00 71.69 254 GLU A N 1
ATOM 2074 C CA . GLU A 1 254 ? 40.206 -5.446 -35.013 1.00 71.69 254 GLU A CA 1
ATOM 2075 C C . GLU A 1 254 ? 38.811 -5.351 -35.647 1.00 71.69 254 GLU A C 1
ATOM 2077 O O . GLU A 1 254 ? 38.693 -5.142 -36.858 1.00 71.69 254 GLU A O 1
ATOM 2082 N N . ILE A 1 255 ? 37.757 -5.393 -34.825 1.00 65.31 255 ILE A N 1
ATOM 2083 C CA . ILE A 1 255 ? 36.364 -5.190 -35.255 1.00 65.31 255 ILE A CA 1
ATOM 2084 C C . ILE A 1 255 ? 36.144 -3.737 -35.687 1.00 65.31 255 ILE A C 1
ATOM 2086 O O . ILE A 1 255 ? 35.597 -3.493 -36.765 1.00 65.31 255 ILE A O 1
ATOM 2090 N N . ARG A 1 256 ? 36.651 -2.765 -34.914 1.00 62.25 256 ARG A N 1
ATOM 2091 C CA . ARG A 1 256 ? 36.556 -1.337 -35.259 1.00 62.25 256 ARG A CA 1
ATOM 2092 C C . ARG A 1 256 ? 37.199 -1.025 -36.617 1.00 62.25 256 ARG A C 1
ATOM 2094 O O . ARG A 1 256 ? 36.656 -0.238 -37.384 1.00 62.25 256 ARG A O 1
ATOM 2101 N N . ARG A 1 257 ? 38.327 -1.665 -36.950 1.00 63.50 257 ARG A N 1
ATOM 2102 C CA . ARG A 1 257 ? 39.002 -1.485 -38.251 1.00 63.50 257 ARG A CA 1
ATOM 2103 C C . ARG A 1 257 ? 38.171 -1.989 -39.431 1.00 63.50 257 ARG A C 1
ATOM 2105 O O . ARG A 1 257 ? 38.181 -1.346 -40.472 1.00 63.50 257 ARG A O 1
ATOM 2112 N N . LYS A 1 258 ? 37.463 -3.111 -39.265 1.00 67.88 258 LYS A N 1
ATOM 2113 C CA . LYS A 1 258 ? 36.609 -3.701 -40.311 1.00 67.88 258 LYS A CA 1
ATOM 2114 C C . LYS A 1 258 ? 35.309 -2.926 -40.535 1.00 67.88 258 LYS A C 1
ATOM 2116 O O . LYS A 1 258 ? 34.783 -2.966 -41.634 1.00 67.88 258 LYS A O 1
ATOM 2121 N N . ALA A 1 259 ? 34.795 -2.235 -39.517 1.00 61.62 259 ALA A N 1
ATOM 2122 C CA . ALA A 1 259 ? 33.561 -1.452 -39.619 1.00 61.62 259 ALA A CA 1
ATOM 2123 C C . ALA A 1 259 ? 33.727 -0.101 -40.352 1.00 61.62 259 ALA A C 1
ATOM 2125 O O . ALA A 1 259 ? 32.732 0.484 -40.770 1.00 61.62 259 ALA A O 1
ATOM 2126 N N . HIS A 1 260 ? 34.962 0.399 -40.486 1.00 60.09 260 HIS A N 1
ATOM 2127 C CA . HIS A 1 260 ? 35.289 1.673 -41.146 1.00 60.09 260 HIS A CA 1
ATOM 2128 C C . HIS A 1 260 ? 35.920 1.513 -42.547 1.00 60.09 260 HIS A C 1
ATOM 2130 O O . HIS A 1 260 ? 36.379 2.504 -43.116 1.00 60.09 260 HIS A O 1
ATOM 2136 N N . GLN A 1 261 ? 35.967 0.289 -43.083 1.00 51.16 261 GLN A N 1
ATOM 2137 C CA . GLN A 1 261 ? 36.295 -0.006 -44.485 1.00 51.16 261 GLN A CA 1
ATOM 2138 C C . GLN A 1 261 ? 35.014 -0.174 -45.298 1.00 51.16 261 GLN A C 1
ATOM 2140 O O . GLN A 1 261 ? 35.032 0.237 -46.478 1.00 51.16 261 GLN A O 1
#

Secondary structure (DSSP, 8-state):
-----HHHHHHTT-----TT----GGGSTTHHHHHHHHHHHHTTHHHHHHHHHHHHHHHHHHHHHHH-TT--HHHHHHHHHHHHHHHHHHHHHHHHHH-S----BHHHHHHHHHHHHHS-GGGTHHHHHHHHHHHHTT-SS--S-S-HHHHHHHHIIIIIHHHHTT----EEESSTT---EEEGGGSHHHHHHHHHHHHHHHT-HHHHHHTTT--SBTBS-HHHHHHHHHHHHHHHHHHHHHHHHHHHHHS-HHHHHHHT-

Radius of gyration: 25.28 Å; chains: 1; bounding box: 69×63×72 Å

Organism: Zygosaccharomyces bailii (strain CLIB 213 / ATCC 58445 / CBS 680 / BCRC 21525 / NBRC 1098 / NCYC 1416 / NRRL Y-2227) (NCBI:txid1333698)

Foldseek 3Di:
DDPPDPPVVVVVPPPPDPPPDQDFLLNDDCSLVCQLVLCCVQLCLLVVQLVVVVVVLVVLLVVCVVPVVPDDPVNSVVSSVVSSVLSSLLSSLVCLLVVLDQAAALQLVLLLLVLLLPDDCVVPQVSLQVSQSSSQVVDPRHRRDRGSVSSVVNCCVQQVVCVVVVNQQRWHDNDRNDDDIDRQVVDVVSVVSSVSSNVSVVVDVVNVPVCVPVPVPDPPPSVVSVVVSVVSVVVSVVVVVVSVVVVVCCVPPVSVVVVVD